Protein AF-A0A067CLL3-F1 (afdb_monomer)

Organism: Saprolegnia parasitica (strain CBS 223.65) (NCBI:txid695850)

Mean predicted aligned error: 10.68 Å

Nearest PDB structures (foldseek):
  3h7r-assembly1_A  TM=7.589E-01  e=7.244E-05  Arabidopsis thaliana
  6kbl-assembly1_A  TM=7.972E-01  e=1.260E-04  Oryza sativa Indica Group
  5jh1-assembly1_A  TM=7.695E-01  e=2.898E-03  Zea mays
  3v0t-assembly1_A  TM=7.478E-01  e=6.444E-03  Rauvolfia serpentina

InterPro domains:
  IPR036812 NAD(P)-dependent oxidoreductase domain superfamily [G3DSA:3.20.20.100] (1-198)
  IPR036812 NAD(P)-dependent oxidoreductase domain superfamily [SSF51430] (2-161)

Structure (mmCIF, N/CA/C/O backbone):
data_AF-A0A067CLL3-F1
#
_entry.id   AF-A0A067CLL3-F1
#
loop_
_atom_site.group_PDB
_atom_site.id
_atom_site.type_symbol
_atom_site.label_atom_id
_atom_site.label_alt_id
_atom_site.label_comp_id
_atom_site.label_asym_id
_atom_site.label_entity_id
_atom_site.label_seq_id
_atom_site.pdbx_PDB_ins_code
_atom_site.Cartn_x
_atom_site.Cartn_y
_atom_site.Cartn_z
_atom_site.occupancy
_atom_site.B_iso_or_equiv
_atom_site.auth_seq_id
_atom_site.auth_comp_id
_atom_site.auth_asym_id
_atom_site.auth_atom_id
_atom_site.pdbx_PDB_model_num
ATOM 1 N N . MET A 1 1 ? -9.282 10.226 27.130 1.00 75.31 1 MET A N 1
ATOM 2 C CA . MET A 1 1 ? -8.384 10.592 26.007 1.00 75.31 1 MET A CA 1
ATOM 3 C C . MET A 1 1 ? -9.049 11.476 24.954 1.00 75.31 1 MET A C 1
ATOM 5 O O . MET A 1 1 ? -8.687 12.641 24.889 1.00 75.31 1 MET A O 1
ATOM 9 N N . ARG A 1 2 ? -10.007 10.990 24.139 1.00 81.50 2 ARG A N 1
ATOM 10 C CA . ARG A 1 2 ? -10.629 11.824 23.082 1.00 81.50 2 ARG A CA 1
ATOM 11 C C . ARG A 1 2 ? -11.469 12.971 23.657 1.00 81.50 2 ARG A C 1
ATOM 13 O O . ARG A 1 2 ? -11.235 14.124 23.320 1.00 81.50 2 ARG A O 1
ATOM 20 N N . ASN A 1 3 ? -12.347 12.663 24.613 1.00 83.38 3 ASN A N 1
ATOM 21 C CA . ASN A 1 3 ? -13.187 13.658 25.304 1.00 83.38 3 ASN A CA 1
ATOM 22 C C . ASN A 1 3 ? -12.386 14.666 26.144 1.00 83.38 3 ASN A C 1
ATOM 24 O O . ASN A 1 3 ? -12.869 15.751 26.436 1.00 83.38 3 ASN A O 1
ATOM 28 N N . GLU A 1 4 ? -11.153 14.316 26.507 1.00 86.00 4 GLU A N 1
ATOM 29 C CA . GLU A 1 4 ? -10.222 15.182 27.245 1.00 86.00 4 GLU A CA 1
ATOM 30 C C . GLU A 1 4 ? -9.314 15.989 26.300 1.00 86.00 4 GLU A C 1
ATOM 32 O O . GLU A 1 4 ? -8.431 16.706 26.756 1.00 86.00 4 GLU A O 1
ATOM 37 N N . GLY A 1 5 ? -9.481 15.851 24.978 1.00 87.44 5 GLY A N 1
ATOM 38 C CA . GLY A 1 5 ? -8.692 16.565 23.970 1.00 87.44 5 GLY A CA 1
ATOM 39 C C . GLY A 1 5 ? -7.253 16.066 23.787 1.00 87.44 5 GLY A C 1
ATOM 40 O O . GLY A 1 5 ? -6.515 16.641 22.991 1.00 87.44 5 GLY A O 1
ATOM 41 N N . LEU A 1 6 ? -6.852 14.988 24.469 1.00 90.31 6 LEU A N 1
ATOM 42 C CA . LEU A 1 6 ? -5.494 14.428 24.392 1.00 90.31 6 LEU A CA 1
ATOM 43 C C . LEU A 1 6 ? -5.211 13.750 23.046 1.00 90.31 6 LEU A C 1
ATOM 45 O O . LEU A 1 6 ? -4.068 13.687 22.602 1.00 90.31 6 LEU A O 1
ATOM 49 N N . VAL A 1 7 ? -6.252 13.225 22.397 1.00 89.19 7 VAL A N 1
ATOM 50 C CA . VAL A 1 7 ? -6.147 12.485 21.137 1.00 89.19 7 VAL A CA 1
ATOM 51 C C . VAL A 1 7 ? -7.210 12.989 20.171 1.00 89.19 7 VAL A C 1
ATOM 53 O O . VAL A 1 7 ? -8.387 13.050 20.519 1.00 89.19 7 VAL A O 1
ATOM 56 N N . LYS A 1 8 ? -6.800 13.327 18.941 1.00 88.00 8 LYS A N 1
ATOM 57 C CA . LYS A 1 8 ? -7.714 13.817 17.894 1.00 88.00 8 LYS A CA 1
ATOM 58 C C . LYS A 1 8 ? -8.438 12.687 17.160 1.00 88.00 8 LYS A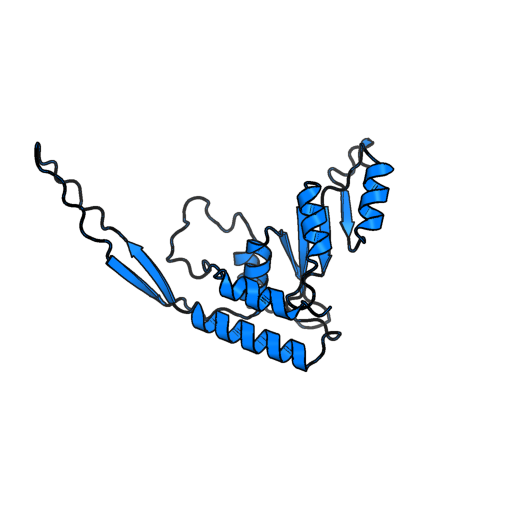 C 1
ATOM 60 O O . LYS A 1 8 ? -9.616 12.828 16.844 1.00 88.00 8 LYS A O 1
ATOM 65 N N . ARG A 1 9 ? -7.723 11.594 16.870 1.00 89.81 9 ARG A N 1
ATOM 66 C CA . ARG A 1 9 ? -8.190 10.468 16.048 1.00 89.81 9 ARG A CA 1
ATOM 67 C C . ARG A 1 9 ? -7.714 9.145 16.627 1.00 89.81 9 ARG A C 1
ATOM 69 O O . ARG A 1 9 ? -6.628 9.083 17.197 1.00 89.81 9 ARG A O 1
ATOM 76 N N . ILE A 1 10 ? -8.524 8.106 16.459 1.00 90.56 10 ILE A N 1
ATOM 77 C CA . ILE A 1 10 ? -8.234 6.757 16.948 1.00 90.56 10 ILE A CA 1
ATOM 78 C C . ILE A 1 10 ? -8.051 5.845 15.738 1.00 90.56 10 ILE A C 1
ATOM 80 O O . ILE A 1 10 ? -8.879 5.837 14.827 1.00 90.56 10 ILE A O 1
ATOM 84 N N . GLY A 1 11 ? -6.959 5.090 15.737 1.00 92.62 11 GLY A N 1
ATOM 85 C CA . GLY A 1 11 ? -6.680 4.053 14.754 1.00 92.62 11 GLY A CA 1
ATOM 86 C C . GLY A 1 11 ? -6.458 2.710 15.434 1.00 92.62 11 GLY A C 1
ATOM 87 O O . GLY A 1 11 ? -6.182 2.649 16.633 1.00 92.62 11 GLY A O 1
ATOM 88 N N . VAL A 1 12 ? -6.586 1.640 14.662 1.00 94.50 12 VAL A N 1
ATOM 89 C CA . VAL A 1 12 ? -6.374 0.262 15.113 1.00 94.50 12 VAL A CA 1
ATOM 90 C C . VAL A 1 12 ? -5.435 -0.452 14.151 1.00 94.50 12 VAL A C 1
ATOM 92 O O . VAL A 1 12 ? -5.444 -0.169 12.954 1.00 94.50 12 VAL A O 1
ATOM 95 N N . THR A 1 13 ? -4.625 -1.374 14.667 1.00 94.88 13 THR A N 1
ATOM 96 C CA . THR A 1 13 ? -3.593 -2.074 13.889 1.00 94.88 13 THR A CA 1
ATOM 97 C C . THR A 1 13 ? -3.805 -3.576 13.960 1.00 94.88 13 THR A C 1
ATOM 99 O O . THR A 1 13 ? -3.970 -4.104 15.053 1.00 94.88 13 THR A O 1
ATOM 102 N N . ASP A 1 14 ? -3.789 -4.255 12.813 1.00 91.69 14 ASP A N 1
ATOM 103 C CA . ASP A 1 14 ? -3.925 -5.717 12.689 1.00 91.69 14 ASP A CA 1
ATOM 104 C C . ASP A 1 14 ? -5.222 -6.290 13.302 1.00 91.69 14 ASP A C 1
ATOM 106 O O . ASP A 1 14 ? -5.277 -7.438 13.742 1.00 91.69 14 ASP A O 1
ATOM 110 N N . PHE A 1 15 ? -6.301 -5.497 13.306 1.00 93.06 15 PHE A N 1
ATOM 111 C CA . PHE A 1 15 ? -7.618 -5.942 13.768 1.00 93.06 15 PHE A CA 1
ATOM 112 C C . PHE A 1 15 ? -8.339 -6.760 12.682 1.00 93.06 15 PHE A C 1
ATOM 114 O O . PHE A 1 15 ? -8.548 -6.253 11.575 1.00 93.06 15 PHE A O 1
ATOM 121 N N . PRO A 1 16 ? -8.800 -7.989 12.989 1.00 93.06 16 PRO A N 1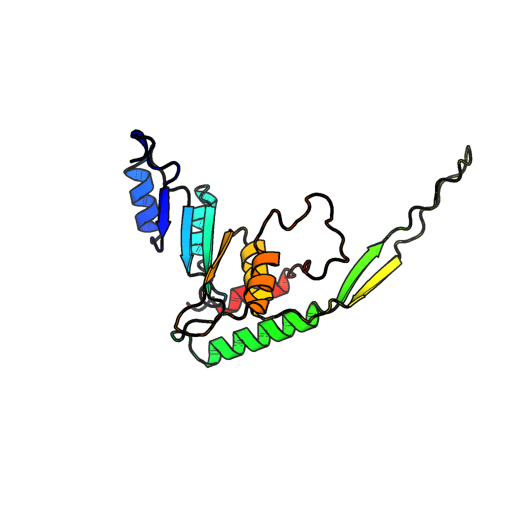
ATOM 122 C CA . PRO A 1 16 ? -9.720 -8.721 12.127 1.00 93.06 16 PRO A CA 1
ATOM 123 C C . PRO A 1 16 ? -11.028 -7.954 11.916 1.00 93.06 16 PRO A C 1
ATOM 125 O O . PRO A 1 16 ? -11.510 -7.266 12.818 1.00 93.06 16 PRO A O 1
ATOM 128 N N . VAL A 1 17 ? -11.656 -8.147 10.752 1.00 93.25 17 VAL A N 1
ATOM 129 C CA . VAL A 1 17 ? -12.919 -7.475 10.383 1.00 93.25 17 VAL A CA 1
ATOM 130 C C . VAL A 1 17 ? -14.009 -7.668 11.442 1.00 93.25 17 VAL A C 1
ATOM 132 O O . VAL A 1 17 ? -14.658 -6.701 11.826 1.00 93.25 17 VAL A O 1
ATOM 135 N N . VAL A 1 18 ? -14.134 -8.877 11.996 1.00 93.75 18 VAL A N 1
ATOM 136 C CA . VAL A 1 18 ? -15.117 -9.197 13.048 1.00 93.75 18 VAL A CA 1
ATOM 137 C C . VAL A 1 18 ? -14.944 -8.302 14.282 1.00 93.75 18 VAL A C 1
ATOM 139 O O . VAL A 1 18 ? -15.919 -7.864 14.884 1.00 93.75 18 VAL A O 1
ATOM 142 N N . PHE A 1 19 ? -13.706 -7.976 14.661 1.00 93.88 19 PHE A N 1
ATOM 143 C CA . PHE A 1 19 ? -13.455 -7.106 15.813 1.00 93.88 19 PHE A CA 1
ATOM 144 C C . PHE A 1 19 ? -13.725 -5.637 15.500 1.00 93.88 19 PHE A C 1
ATOM 146 O O . PHE A 1 19 ? -14.146 -4.902 16.391 1.00 93.88 19 PHE A O 1
ATOM 153 N N . LEU A 1 20 ? -13.537 -5.211 14.248 1.00 92.56 20 LEU A N 1
ATOM 154 C CA . LEU A 1 20 ? -13.933 -3.872 13.809 1.00 92.56 20 LEU A CA 1
ATOM 155 C C . LEU A 1 20 ? -15.454 -3.694 13.866 1.00 92.56 20 LEU A C 1
ATOM 157 O O . LEU A 1 20 ? -15.925 -2.654 14.318 1.00 92.56 20 LEU A O 1
ATOM 161 N N . GLU A 1 21 ? -16.222 -4.708 13.459 1.00 92.56 21 GLU A N 1
ATOM 162 C CA . GLU A 1 21 ? -17.688 -4.689 13.551 1.00 92.56 21 GLU A CA 1
ATOM 163 C C . GLU A 1 21 ? -18.152 -4.534 15.001 1.00 92.56 21 GLU A C 1
ATOM 165 O O . GLU A 1 21 ? -18.892 -3.600 15.310 1.00 92.56 21 GLU A O 1
ATOM 170 N N . VAL A 1 22 ? -17.619 -5.359 15.907 1.00 93.50 22 VAL A N 1
ATOM 171 C CA . VAL A 1 22 ? -17.915 -5.267 17.345 1.00 93.50 22 VAL A CA 1
ATOM 172 C C . VAL A 1 22 ? -17.526 -3.898 17.913 1.00 93.50 22 VAL A C 1
ATOM 174 O O . VAL A 1 22 ? -18.253 -3.339 18.736 1.00 93.50 22 VAL A O 1
ATOM 177 N N . LEU A 1 23 ? -16.395 -3.328 17.484 1.00 91.62 23 LEU A N 1
ATOM 178 C CA . LEU A 1 23 ? -15.952 -2.007 17.932 1.00 91.62 23 LEU A CA 1
ATOM 179 C C . LEU A 1 23 ? -16.937 -0.918 17.496 1.00 91.62 23 LEU A C 1
ATOM 181 O O . LEU A 1 23 ? -17.293 -0.063 18.306 1.00 91.62 23 LEU A O 1
ATOM 185 N N . PHE A 1 24 ? -17.422 -0.969 16.255 1.00 90.38 24 PHE A N 1
ATOM 186 C CA . PHE A 1 24 ? -18.390 0.002 15.744 1.00 90.38 24 PHE A CA 1
ATOM 187 C C . PHE A 1 24 ? -19.773 -0.119 16.374 1.00 90.38 24 PHE A C 1
ATOM 189 O O . PHE A 1 24 ? -20.439 0.901 16.555 1.00 90.38 24 PHE A O 1
ATOM 196 N N . GLU A 1 25 ? -20.194 -1.329 16.732 1.00 92.38 25 GLU A N 1
ATOM 197 C CA . GLU A 1 25 ? -21.437 -1.545 17.473 1.00 92.38 25 GLU A CA 1
ATOM 198 C C . GLU A 1 25 ? -21.330 -1.037 18.912 1.00 92.38 25 GLU A C 1
ATOM 200 O O . GLU A 1 25 ? -22.231 -0.363 19.410 1.00 92.38 25 GLU A O 1
ATOM 205 N N . ARG A 1 26 ? -20.210 -1.325 19.583 1.00 93.00 26 ARG A N 1
ATOM 206 C CA . ARG A 1 26 ? -20.018 -0.988 20.997 1.00 93.00 26 ARG A CA 1
ATOM 207 C C . ARG A 1 26 ? -19.696 0.488 21.230 1.00 93.00 26 ARG A C 1
ATOM 209 O O . ARG A 1 26 ? -20.078 1.032 22.264 1.00 93.00 26 ARG A O 1
ATOM 216 N N . PHE A 1 27 ? -19.004 1.132 20.291 1.00 89.88 27 PHE A N 1
ATOM 217 C CA . PHE A 1 27 ? -18.540 2.517 20.403 1.00 89.88 27 PHE A CA 1
ATOM 218 C C . PHE A 1 27 ? -18.975 3.352 19.186 1.00 89.88 27 PHE A C 1
ATOM 220 O O . PHE A 1 27 ? -18.146 3.764 18.372 1.00 89.88 27 PHE A O 1
ATOM 227 N N . PRO A 1 28 ? -20.279 3.655 19.047 1.00 86.31 28 PRO A N 1
ATOM 228 C CA . PRO A 1 28 ? -20.803 4.336 17.862 1.00 86.31 28 PRO A CA 1
AT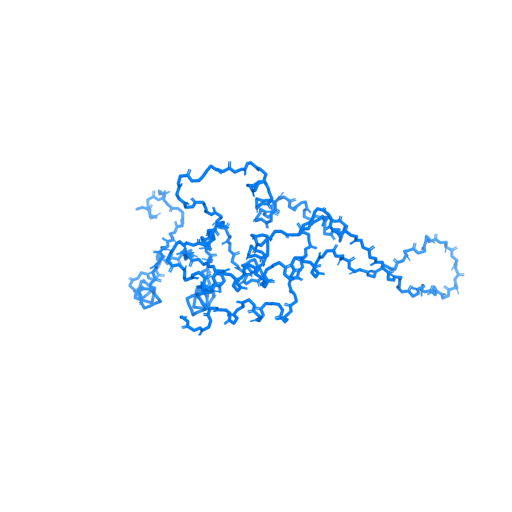OM 229 C C . PRO A 1 28 ? -20.310 5.782 17.712 1.00 86.31 28 PRO A C 1
ATOM 231 O O . PRO A 1 28 ? -20.229 6.265 16.581 1.00 86.31 28 PRO A O 1
ATOM 234 N N . ASN A 1 29 ? -19.974 6.444 18.826 1.00 86.19 29 ASN A N 1
ATOM 235 C CA . ASN A 1 29 ? -19.516 7.838 18.871 1.00 86.19 29 ASN A CA 1
ATOM 236 C C . ASN A 1 29 ? -17.987 7.973 18.752 1.00 86.19 29 ASN A C 1
ATOM 238 O O . ASN A 1 29 ? -17.495 9.005 18.305 1.00 86.19 29 ASN A O 1
ATOM 242 N N . ASP A 1 30 ? -17.240 6.923 19.104 1.00 86.19 30 ASP A N 1
ATOM 243 C CA . ASP A 1 30 ? -15.774 6.900 19.135 1.00 86.19 30 ASP A CA 1
ATOM 244 C C . ASP A 1 30 ? -15.229 5.895 18.116 1.00 86.19 30 ASP A C 1
ATOM 246 O O . ASP A 1 30 ? -14.514 4.948 18.442 1.00 86.19 30 ASP A O 1
ATOM 250 N N . ARG A 1 31 ? -15.604 6.088 16.850 1.00 86.31 31 ARG A N 1
ATOM 251 C CA . ARG A 1 31 ? -15.220 5.169 15.774 1.00 86.31 31 ARG A CA 1
ATOM 252 C C . ARG A 1 31 ? -13.728 5.259 15.472 1.00 86.31 31 ARG A C 1
ATOM 254 O O . ARG A 1 31 ? -13.155 6.349 15.441 1.00 86.31 31 ARG A O 1
ATOM 261 N N . ALA A 1 32 ? -13.129 4.103 15.199 1.00 90.75 32 ALA A N 1
ATOM 262 C CA . ALA A 1 32 ? -11.805 4.032 14.599 1.00 90.75 32 ALA A CA 1
ATOM 263 C C . ALA A 1 32 ? -11.855 4.599 13.171 1.00 90.75 3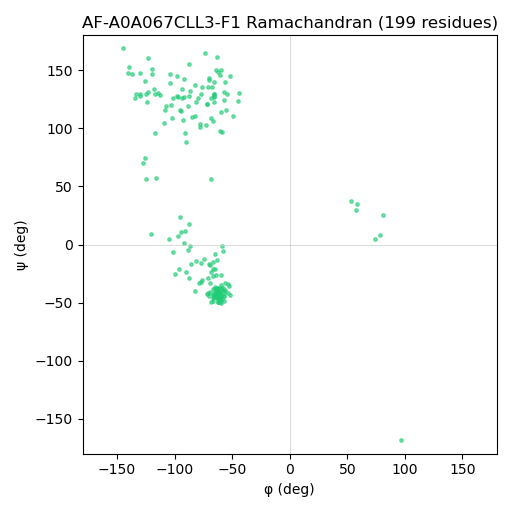2 ALA A C 1
ATOM 265 O O . ALA A 1 32 ? -12.692 4.193 12.368 1.00 90.75 32 ALA A O 1
ATOM 266 N N . GLU A 1 33 ? -10.958 5.535 12.874 1.00 92.25 33 GLU A N 1
ATOM 267 C CA . GLU A 1 33 ? -10.881 6.233 11.582 1.00 92.25 33 GLU A CA 1
ATOM 268 C C . GLU A 1 33 ? -9.795 5.641 10.678 1.00 92.25 33 GLU A C 1
ATOM 270 O O . GLU A 1 33 ? -9.880 5.748 9.459 1.00 92.25 33 GLU A O 1
ATOM 275 N N . ILE A 1 34 ? -8.780 5.007 11.274 1.00 94.06 34 ILE A N 1
ATOM 276 C CA . ILE A 1 34 ? -7.618 4.473 10.561 1.00 94.06 34 ILE A CA 1
ATOM 277 C C . ILE A 1 34 ? -7.465 2.987 10.878 1.00 94.06 34 ILE A C 1
ATOM 279 O O . ILE A 1 34 ? -7.439 2.595 12.047 1.00 94.06 34 ILE A O 1
ATOM 283 N N . LEU A 1 35 ? -7.322 2.169 9.838 1.00 95.44 35 LEU A N 1
ATOM 284 C CA . LEU A 1 35 ? -6.937 0.766 9.944 1.00 95.44 35 LEU A CA 1
ATOM 285 C C . LEU A 1 35 ? -5.507 0.596 9.429 1.00 95.44 35 LEU A C 1
ATOM 287 O O . LEU A 1 35 ? -5.233 0.800 8.250 1.00 95.44 35 LEU A O 1
ATOM 291 N N . CYS A 1 36 ? -4.596 0.207 10.308 1.00 94.94 36 CYS A N 1
ATOM 292 C CA . CYS A 1 36 ? -3.213 -0.085 9.966 1.00 94.94 36 CYS A CA 1
ATOM 293 C C . CYS A 1 36 ? -3.031 -1.594 9.763 1.00 94.94 36 CYS A C 1
ATOM 295 O O . CYS A 1 36 ? -3.393 -2.387 10.630 1.00 94.94 36 CYS A O 1
ATOM 297 N N . LEU A 1 37 ? -2.483 -2.004 8.620 1.00 93.00 37 LEU A N 1
ATOM 298 C CA . LEU A 1 37 ? -2.268 -3.413 8.273 1.00 93.00 37 LEU A CA 1
ATOM 299 C C . LEU A 1 37 ? -0.893 -3.598 7.649 1.00 93.00 37 LEU A C 1
ATOM 301 O O . LEU A 1 37 ? -0.434 -2.734 6.904 1.00 93.00 37 LEU A O 1
ATOM 305 N N . SER A 1 38 ? -0.270 -4.750 7.892 1.00 90.50 38 SER A N 1
ATOM 306 C CA . SER A 1 38 ? 0.835 -5.207 7.045 1.00 90.50 38 SER A CA 1
ATOM 307 C C . SER A 1 38 ? 0.287 -5.647 5.686 1.00 90.50 38 SER A C 1
ATOM 309 O O . SER A 1 38 ? -0.594 -6.511 5.617 1.00 90.50 38 SER A O 1
ATOM 311 N N . VAL A 1 39 ? 0.754 -5.008 4.610 1.00 89.88 39 VAL A N 1
ATOM 312 C CA . VAL A 1 39 ? 0.298 -5.284 3.242 1.00 89.88 39 VAL A CA 1
ATOM 313 C C . VAL A 1 39 ? 1.501 -5.390 2.319 1.00 89.88 39 VAL A C 1
ATOM 315 O O . VAL A 1 39 ? 2.300 -4.466 2.201 1.00 89.88 39 VAL A O 1
ATOM 318 N N . HIS A 1 40 ? 1.575 -6.499 1.594 1.00 89.12 40 HIS A N 1
ATOM 319 C CA . HIS A 1 40 ? 2.534 -6.713 0.515 1.00 89.12 40 HIS A CA 1
ATOM 320 C C . HIS A 1 40 ? 1.873 -7.545 -0.603 1.00 89.12 40 HIS A C 1
ATOM 322 O O . HIS A 1 40 ? 0.769 -8.059 -0.408 1.00 89.12 40 HIS A O 1
ATOM 328 N N . PRO A 1 41 ? 2.483 -7.685 -1.794 1.00 88.50 41 PRO A N 1
ATOM 329 C CA . PRO A 1 41 ? 1.855 -8.351 -2.945 1.00 88.50 41 PRO A CA 1
ATOM 330 C C . PRO A 1 41 ? 1.319 -9.768 -2.686 1.00 88.50 41 PRO A C 1
ATOM 332 O O . PRO A 1 41 ? 0.288 -10.150 -3.237 1.00 88.50 41 PRO A O 1
ATOM 335 N N . LEU A 1 42 ? 1.989 -10.528 -1.817 1.00 89.75 42 LEU A N 1
ATOM 336 C CA . LEU A 1 42 ? 1.604 -11.895 -1.444 1.00 89.75 42 LEU A CA 1
ATOM 337 C C . LEU A 1 42 ? 0.571 -11.944 -0.309 1.00 89.75 42 LEU A C 1
ATOM 339 O O . LEU A 1 42 ? -0.108 -12.950 -0.150 1.00 89.75 42 LEU A O 1
ATOM 343 N N . GLN A 1 43 ? 0.395 -10.844 0.424 1.00 89.88 43 GLN A N 1
ATOM 344 C CA . GLN A 1 43 ? -0.637 -10.677 1.443 1.00 89.88 43 GLN A CA 1
ATOM 345 C C . GLN A 1 43 ? -1.458 -9.415 1.132 1.00 89.88 43 GLN A C 1
ATOM 347 O O . GLN A 1 43 ? -1.302 -8.367 1.765 1.00 89.88 43 GLN A O 1
ATOM 352 N N . PRO A 1 44 ? -2.345 -9.471 0.122 1.00 89.06 44 PRO A N 1
ATOM 353 C CA . PRO A 1 44 ? -2.994 -8.280 -0.405 1.00 89.06 44 PRO A CA 1
ATOM 354 C C . PRO A 1 44 ? -4.079 -7.713 0.515 1.00 89.06 44 PRO A C 1
ATOM 356 O O . PRO A 1 44 ? -4.540 -6.603 0.255 1.00 89.06 44 PRO A O 1
ATOM 359 N N . GLN A 1 45 ? -4.522 -8.441 1.546 1.00 91.25 45 GLN A N 1
ATOM 360 C CA . GLN A 1 45 ? -5.519 -7.987 2.531 1.00 91.25 45 GLN A CA 1
ATOM 361 C C . GLN A 1 45 ? -6.831 -7.472 1.902 1.00 91.25 45 GLN A C 1
ATOM 363 O O . GLN A 1 45 ? -7.438 -6.498 2.350 1.00 91.25 45 GLN A O 1
ATOM 368 N N . ARG A 1 46 ? -7.288 -8.115 0.814 1.00 91.00 46 ARG A N 1
ATOM 369 C CA . ARG A 1 46 ? -8.406 -7.626 -0.020 1.00 91.00 46 ARG A CA 1
ATOM 370 C C . ARG A 1 46 ? -9.698 -7.420 0.766 1.00 91.00 46 ARG A C 1
ATOM 372 O O . ARG A 1 46 ? -10.384 -6.424 0.553 1.00 91.00 46 ARG A O 1
ATOM 379 N N . HIS A 1 47 ? -10.046 -8.376 1.625 1.00 91.94 47 HIS A N 1
ATOM 380 C CA . HIS A 1 47 ? -11.298 -8.337 2.372 1.00 91.94 47 HIS A CA 1
ATOM 381 C C . HIS A 1 47 ? -11.298 -7.207 3.410 1.00 91.94 47 HIS A C 1
ATOM 383 O O . HIS A 1 47 ? -12.203 -6.375 3.389 1.00 91.94 47 HIS A O 1
ATOM 389 N N . ALA A 1 48 ? -10.244 -7.114 4.229 1.00 92.69 48 ALA A N 1
ATOM 390 C CA . ALA A 1 48 ? -10.102 -6.075 5.247 1.00 92.69 48 ALA A CA 1
ATOM 391 C C . ALA A 1 48 ? -10.089 -4.662 4.643 1.00 92.69 48 ALA A C 1
ATOM 393 O O . ALA A 1 48 ? -10.784 -3.776 5.129 1.00 92.69 48 ALA A O 1
ATOM 394 N N . ILE A 1 49 ? -9.382 -4.469 3.525 1.00 93.50 49 ILE A N 1
ATOM 395 C CA . ILE A 1 49 ? -9.315 -3.173 2.833 1.00 93.50 49 ILE A CA 1
ATOM 396 C C . ILE A 1 49 ? -10.675 -2.768 2.262 1.00 93.50 49 ILE A C 1
ATOM 398 O O . ILE A 1 49 ? -11.110 -1.632 2.433 1.00 93.50 49 ILE A O 1
ATOM 402 N N . ARG A 1 50 ? -11.386 -3.699 1.612 1.00 93.81 50 ARG A N 1
ATOM 403 C CA . ARG A 1 50 ? -12.737 -3.425 1.096 1.00 93.81 50 ARG A CA 1
ATOM 404 C C . ARG A 1 50 ? -13.705 -3.070 2.219 1.00 93.81 50 ARG A C 1
ATOM 406 O O . ARG A 1 50 ? -14.514 -2.165 2.041 1.00 93.81 50 ARG A O 1
ATOM 413 N N . PHE A 1 51 ? -13.622 -3.773 3.347 1.00 94.12 51 PHE A N 1
ATOM 414 C CA . PHE A 1 51 ? -14.429 -3.477 4.523 1.00 94.12 51 PHE A CA 1
ATOM 415 C C . PHE A 1 51 ? -14.121 -2.079 5.076 1.00 94.12 51 PHE A C 1
ATOM 417 O O . PHE A 1 51 ? -15.041 -1.285 5.253 1.00 94.12 51 PHE A O 1
ATOM 424 N N . ALA A 1 52 ? -12.842 -1.752 5.272 1.00 94.19 52 ALA A N 1
ATOM 425 C CA . ALA A 1 52 ? -12.404 -0.450 5.768 1.00 94.19 52 ALA A CA 1
ATOM 426 C C . ALA A 1 52 ? -12.906 0.700 4.881 1.00 94.19 52 ALA A C 1
ATOM 428 O O . ALA A 1 52 ? -13.555 1.620 5.375 1.00 94.19 52 ALA A O 1
ATOM 429 N N . HIS A 1 53 ? -12.730 0.595 3.560 1.00 94.00 53 HIS A N 1
ATOM 430 C CA . HIS A 1 53 ? -13.228 1.607 2.623 1.00 94.00 53 HIS A CA 1
ATOM 431 C C . HIS A 1 53 ? -14.759 1.721 2.645 1.00 94.00 53 HIS A C 1
ATOM 433 O O . HIS A 1 53 ? -15.295 2.826 2.607 1.00 94.00 53 HIS A O 1
ATOM 439 N N . ALA A 1 54 ? -15.485 0.601 2.761 1.00 94.25 54 ALA A N 1
ATOM 440 C CA . ALA A 1 54 ? -16.945 0.618 2.884 1.00 94.25 54 ALA A CA 1
ATOM 441 C C . ALA A 1 54 ? -17.428 1.299 4.179 1.00 94.25 54 ALA A C 1
ATOM 443 O O . ALA A 1 54 ? -18.536 1.832 4.217 1.00 94.25 54 ALA A O 1
ATOM 444 N N . LYS A 1 55 ? -16.603 1.298 5.231 1.00 92.62 55 LYS A N 1
ATOM 445 C CA . LYS A 1 55 ? -16.854 1.986 6.506 1.00 92.62 55 LYS A CA 1
ATOM 446 C C . LYS A 1 55 ? -16.231 3.387 6.576 1.00 92.62 55 LYS A C 1
ATOM 448 O O . LYS A 1 55 ? -16.252 3.982 7.648 1.00 92.62 55 LYS A O 1
ATOM 453 N N . GLN A 1 56 ? -15.733 3.916 5.452 1.00 92.25 56 GLN A N 1
ATOM 454 C CA . GLN A 1 56 ? -15.074 5.227 5.356 1.00 92.25 56 GLN A CA 1
ATOM 455 C C . GLN A 1 56 ? -13.848 5.363 6.273 1.00 92.25 56 GLN A C 1
ATOM 457 O O . GLN A 1 56 ? -13.585 6.435 6.811 1.00 92.25 56 GLN A O 1
ATOM 462 N N . MET A 1 57 ? -13.112 4.269 6.465 1.00 93.38 57 MET A N 1
ATOM 463 C CA . MET A 1 57 ? -11.830 4.286 7.159 1.00 93.38 57 MET A CA 1
ATOM 464 C C . MET A 1 57 ? -10.689 4.470 6.164 1.00 93.38 57 MET A C 1
ATOM 466 O O . MET A 1 57 ? -10.683 3.845 5.098 1.00 93.38 57 MET A O 1
ATOM 470 N N . ASP A 1 58 ? -9.682 5.234 6.571 1.00 93.00 58 ASP A N 1
ATOM 471 C CA . ASP A 1 58 ? -8.404 5.284 5.875 1.00 93.00 58 ASP A CA 1
ATOM 472 C C . ASP A 1 58 ? -7.604 4.020 6.201 1.00 93.00 58 ASP A C 1
ATOM 474 O O . ASP A 1 58 ? -7.521 3.595 7.358 1.00 93.00 58 ASP A O 1
ATOM 478 N N . VAL A 1 59 ? -6.989 3.407 5.189 1.00 93.81 59 VAL A N 1
ATOM 479 C CA . VAL A 1 59 ? -6.107 2.257 5.404 1.00 93.81 59 VAL A CA 1
ATOM 480 C C . VAL A 1 59 ? -4.655 2.692 5.294 1.00 93.81 59 VAL A C 1
ATOM 482 O O . VAL A 1 59 ? -4.207 3.140 4.237 1.00 93.81 59 VAL A O 1
ATOM 485 N N . LEU A 1 60 ? -3.915 2.494 6.382 1.00 93.19 60 LEU A N 1
ATOM 486 C CA . LEU A 1 60 ? -2.469 2.633 6.426 1.00 93.19 60 LEU A CA 1
ATOM 487 C C . LEU A 1 60 ? -1.821 1.270 6.148 1.00 93.19 60 LEU A C 1
ATOM 489 O O . LEU A 1 60 ? -1.838 0.366 6.982 1.00 93.19 60 LEU A O 1
ATOM 493 N N . ALA A 1 61 ? -1.249 1.120 4.961 1.00 91.50 61 ALA A N 1
ATOM 494 C CA . ALA A 1 61 ? -0.462 -0.033 4.567 1.00 91.50 61 ALA A CA 1
ATOM 495 C C . ALA A 1 61 ? 0.972 0.113 5.084 1.00 91.50 61 ALA A C 1
ATOM 497 O O . ALA A 1 61 ? 1.751 0.926 4.583 1.00 91.50 61 ALA A O 1
ATOM 498 N N . ARG A 1 62 ? 1.329 -0.718 6.059 1.00 89.75 62 ARG A N 1
ATOM 499 C CA . ARG A 1 62 ? 2.717 -0.994 6.416 1.00 89.75 62 ARG A CA 1
ATOM 500 C C . ARG A 1 62 ? 3.305 -1.869 5.318 1.00 89.75 62 ARG A C 1
ATOM 502 O O . ARG A 1 62 ? 2.971 -3.049 5.224 1.00 89.75 62 ARG A O 1
ATOM 509 N N . CYS A 1 63 ? 4.097 -1.257 4.448 1.00 83.81 63 CYS A N 1
ATOM 510 C CA . CYS A 1 63 ? 4.721 -1.933 3.321 1.00 83.81 63 CYS A CA 1
ATOM 511 C C . CYS A 1 63 ? 6.183 -2.193 3.671 1.00 83.81 63 CYS A C 1
ATOM 513 O O . CYS A 1 63 ? 6.960 -1.232 3.709 1.00 83.81 63 CYS A O 1
ATOM 515 N N . PRO A 1 64 ? 6.582 -3.446 3.919 1.00 77.62 64 PRO A N 1
ATOM 516 C CA . PRO A 1 64 ? 7.978 -3.731 4.168 1.00 77.62 64 PRO A CA 1
ATOM 517 C C . PRO A 1 64 ? 8.759 -3.562 2.850 1.00 77.62 64 PRO A C 1
ATOM 519 O O . PRO A 1 64 ? 8.285 -3.949 1.776 1.00 77.62 64 PRO A O 1
ATOM 522 N N . ILE A 1 65 ? 9.920 -2.904 2.907 1.00 77.12 65 ILE A N 1
ATOM 523 C CA . ILE A 1 65 ? 10.777 -2.651 1.735 1.00 77.12 65 ILE A CA 1
ATOM 524 C C . ILE A 1 65 ? 11.316 -3.976 1.181 1.00 77.12 65 ILE A C 1
ATOM 526 O O . ILE A 1 65 ? 11.392 -4.155 -0.036 1.00 77.12 65 ILE A O 1
ATOM 530 N N . ALA A 1 66 ? 11.629 -4.914 2.075 1.00 78.19 66 ALA A N 1
ATOM 531 C CA . ALA A 1 66 ? 11.922 -6.304 1.765 1.00 78.19 66 ALA A CA 1
ATOM 532 C C . ALA A 1 66 ? 10.722 -7.187 2.134 1.00 78.19 66 ALA A C 1
ATOM 534 O O . ALA A 1 66 ? 10.006 -6.908 3.089 1.00 78.19 66 ALA A O 1
ATOM 535 N N . LEU A 1 67 ? 10.481 -8.265 1.384 1.00 81.44 67 LEU A N 1
ATOM 536 C CA . LEU A 1 67 ? 9.479 -9.249 1.803 1.00 81.44 67 LEU A CA 1
ATOM 537 C C . LEU A 1 67 ? 9.944 -9.936 3.099 1.00 81.44 67 LEU A C 1
ATOM 539 O O . LEU A 1 67 ? 11.129 -10.258 3.189 1.00 81.44 67 LEU A O 1
ATOM 543 N N . PRO A 1 68 ? 9.038 -10.189 4.060 1.00 81.06 68 PRO A N 1
ATOM 544 C CA . PRO A 1 68 ? 9.407 -10.809 5.326 1.00 81.06 68 PRO A CA 1
ATOM 545 C C . PRO A 1 68 ? 9.919 -12.237 5.110 1.00 81.06 68 PRO A C 1
ATOM 547 O O . PRO A 1 68 ? 9.457 -12.939 4.206 1.00 81.06 68 PRO A O 1
ATOM 550 N N . ASP A 1 69 ? 10.817 -12.697 5.984 1.00 81.12 69 ASP A N 1
ATOM 551 C CA . ASP A 1 69 ? 11.438 -14.032 5.901 1.00 81.12 69 ASP A CA 1
ATOM 552 C C . ASP A 1 69 ? 10.440 -15.193 6.038 1.00 81.12 69 ASP A C 1
ATOM 554 O O . ASP A 1 69 ? 10.750 -16.341 5.726 1.00 81.12 69 ASP A O 1
ATOM 558 N N . THR A 1 70 ? 9.215 -14.903 6.477 1.00 83.12 70 THR A N 1
ATOM 559 C CA . THR A 1 70 ? 8.107 -15.863 6.531 1.00 83.12 70 THR A CA 1
ATOM 560 C C . THR A 1 70 ? 7.578 -16.248 5.149 1.00 83.12 70 THR A C 1
ATOM 562 O O . THR A 1 70 ? 6.870 -17.247 5.022 1.00 83.12 70 THR A O 1
ATOM 565 N N . VAL A 1 71 ? 7.900 -15.474 4.109 1.00 85.31 71 VAL A N 1
ATOM 566 C CA . VAL A 1 71 ? 7.481 -15.743 2.733 1.00 85.31 71 VAL A CA 1
ATOM 567 C C . VAL A 1 71 ? 8.339 -16.860 2.122 1.00 85.31 71 VAL A C 1
ATOM 569 O O . VAL A 1 71 ? 9.567 -16.747 2.111 1.00 85.31 71 VAL A O 1
ATOM 572 N N . PRO A 1 72 ? 7.730 -17.905 1.525 1.00 88.81 72 PRO A N 1
ATOM 573 C CA . PRO A 1 72 ? 8.469 -18.949 0.824 1.00 88.81 72 PRO A CA 1
ATOM 574 C C . PRO A 1 72 ? 9.361 -18.391 -0.290 1.00 88.81 72 PRO A C 1
ATOM 576 O O . PRO A 1 72 ? 8.949 -17.529 -1.070 1.00 88.81 72 PRO A O 1
ATOM 579 N N . PHE A 1 73 ? 10.566 -18.949 -0.427 1.00 88.00 73 PHE A N 1
ATOM 580 C CA . PHE A 1 73 ? 11.543 -18.518 -1.433 1.00 88.00 73 PHE A CA 1
ATOM 581 C C . PHE A 1 73 ? 10.964 -18.479 -2.858 1.00 88.00 73 PHE A C 1
ATOM 583 O O . PHE A 1 73 ? 11.168 -17.505 -3.578 1.00 88.00 73 PHE A O 1
ATOM 590 N N . ALA A 1 74 ? 10.190 -19.498 -3.245 1.00 88.50 74 ALA A N 1
ATOM 591 C CA . ALA A 1 74 ? 9.591 -19.582 -4.577 1.00 88.50 74 ALA A CA 1
ATOM 592 C C . ALA A 1 74 ? 8.625 -18.419 -4.871 1.00 88.50 74 ALA A C 1
ATOM 594 O O . ALA A 1 74 ? 8.594 -17.900 -5.986 1.00 88.50 74 ALA A O 1
ATOM 595 N N . ASP A 1 75 ? 7.854 -17.975 -3.878 1.00 89.25 75 ASP A N 1
ATOM 596 C CA . ASP A 1 75 ? 6.909 -16.869 -4.050 1.00 89.25 75 ASP A CA 1
ATOM 597 C C . ASP A 1 75 ? 7.613 -15.511 -4.020 1.00 89.25 75 ASP A C 1
ATOM 599 O O . ASP A 1 75 ? 7.244 -14.603 -4.771 1.00 89.25 75 ASP A O 1
ATOM 603 N N . ARG A 1 76 ? 8.689 -15.392 -3.231 1.00 88.12 76 ARG A N 1
ATOM 604 C CA . ARG A 1 76 ? 9.603 -14.244 -3.285 1.00 88.12 76 ARG A CA 1
ATOM 605 C C . ARG A 1 76 ? 10.221 -14.100 -4.675 1.00 88.12 76 ARG A C 1
ATOM 607 O O . ARG A 1 76 ? 10.212 -13.002 -5.228 1.00 88.12 76 ARG A O 1
ATOM 614 N N . GLU A 1 77 ? 10.716 -15.189 -5.256 1.00 89.94 77 GLU A N 1
ATOM 615 C CA . GLU A 1 77 ? 11.308 -15.186 -6.596 1.00 89.94 77 GLU A CA 1
ATOM 616 C C . GLU A 1 77 ? 10.279 -14.801 -7.669 1.00 89.94 77 GLU A C 1
ATOM 618 O O . GLU A 1 77 ? 10.544 -13.920 -8.488 1.00 89.94 77 GLU A O 1
ATOM 623 N N . ARG A 1 78 ? 9.070 -15.376 -7.618 1.00 91.00 78 ARG A N 1
ATOM 624 C CA . ARG A 1 78 ? 7.965 -15.017 -8.524 1.00 91.00 78 ARG A CA 1
ATOM 625 C C . ARG A 1 78 ? 7.611 -13.535 -8.457 1.00 91.00 78 ARG 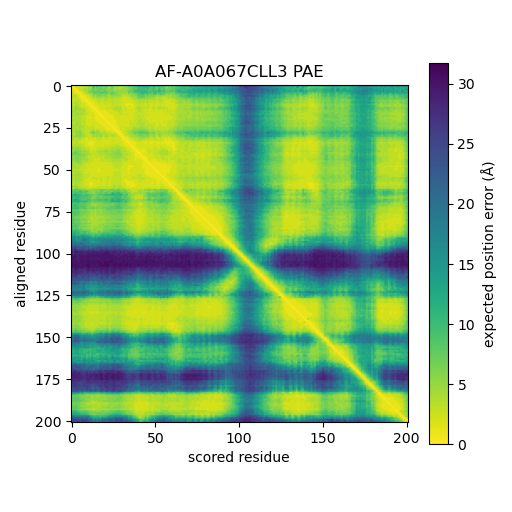A C 1
ATOM 627 O O . ARG A 1 78 ? 7.419 -12.907 -9.498 1.00 91.00 78 ARG A O 1
ATOM 634 N N . TRP A 1 79 ? 7.532 -12.968 -7.251 1.00 91.19 79 TRP A N 1
ATOM 635 C CA . TRP A 1 79 ? 7.297 -11.535 -7.077 1.00 91.19 79 TRP A CA 1
ATOM 636 C C . TRP A 1 79 ? 8.413 -10.706 -7.715 1.00 91.19 79 TRP A C 1
ATOM 638 O O . TRP A 1 79 ? 8.121 -9.793 -8.484 1.00 91.19 79 TRP A O 1
ATOM 648 N N . LEU A 1 80 ? 9.677 -11.032 -7.434 1.00 90.62 80 LEU A N 1
ATOM 649 C CA . LEU A 1 80 ? 10.820 -10.289 -7.965 1.00 90.62 80 LEU A CA 1
ATOM 650 C C . LEU A 1 80 ? 10.874 -10.343 -9.496 1.00 90.62 80 LEU A C 1
ATOM 652 O O . LEU A 1 80 ? 11.087 -9.310 -10.127 1.00 90.62 80 LEU A O 1
ATOM 656 N N . GLN A 1 81 ? 10.615 -11.508 -10.096 1.00 92.06 81 GLN A N 1
ATOM 657 C CA . GLN A 1 81 ? 10.544 -11.668 -11.550 1.00 92.06 81 GLN A CA 1
ATOM 658 C C . GLN A 1 81 ? 9.408 -10.834 -12.159 1.00 92.06 81 GLN A C 1
ATOM 660 O O . GLN A 1 81 ? 9.626 -10.105 -13.130 1.00 92.06 81 GLN A O 1
ATOM 665 N N . LEU A 1 82 ? 8.206 -10.882 -11.570 1.00 91.81 82 LEU A N 1
ATOM 666 C CA . LEU A 1 82 ? 7.071 -10.085 -12.037 1.00 91.81 82 LEU A CA 1
ATOM 667 C C . LEU A 1 82 ? 7.369 -8.586 -11.917 1.00 91.81 82 LEU A C 1
ATOM 669 O O . LEU A 1 82 ? 7.200 -7.841 -12.881 1.00 91.81 82 LEU A O 1
ATOM 673 N N . ALA A 1 83 ? 7.846 -8.141 -10.758 1.00 90.00 83 ALA A N 1
ATOM 674 C CA . ALA A 1 83 ? 8.147 -6.741 -10.501 1.00 90.00 83 ALA A CA 1
ATOM 675 C C . ALA A 1 83 ? 9.257 -6.215 -11.422 1.00 90.00 83 ALA A C 1
ATOM 677 O O . ALA A 1 83 ? 9.138 -5.103 -11.931 1.00 90.00 83 ALA A O 1
ATOM 678 N N . ALA A 1 84 ? 10.282 -7.025 -11.706 1.00 89.25 84 ALA A N 1
ATOM 679 C CA . ALA A 1 84 ? 11.316 -6.694 -12.682 1.00 89.25 84 ALA A CA 1
ATOM 680 C C . ALA A 1 84 ? 10.744 -6.570 -14.102 1.00 89.25 84 ALA A C 1
ATOM 682 O O . ALA A 1 84 ? 11.072 -5.623 -14.813 1.00 89.25 84 ALA A O 1
ATOM 683 N N . SER A 1 85 ? 9.845 -7.472 -14.510 1.00 90.94 85 SER A N 1
ATOM 684 C CA . SER A 1 85 ? 9.211 -7.388 -15.833 1.00 90.94 85 SER A CA 1
ATOM 685 C C . SER A 1 85 ? 8.371 -6.114 -15.998 1.00 90.94 85 SER A C 1
ATOM 687 O O . SER A 1 85 ? 8.451 -5.454 -17.033 1.00 90.94 85 SER A O 1
ATOM 689 N N . ILE A 1 86 ? 7.641 -5.714 -14.950 1.00 88.25 86 ILE A N 1
ATOM 690 C CA . ILE A 1 86 ? 6.865 -4.468 -14.906 1.00 88.25 86 ILE A CA 1
ATOM 691 C C . ILE A 1 86 ? 7.808 -3.263 -14.927 1.00 88.25 86 ILE A C 1
ATOM 693 O O . ILE A 1 86 ? 7.617 -2.339 -15.709 1.00 88.25 86 ILE A O 1
ATOM 697 N N . ALA A 1 87 ? 8.866 -3.273 -14.118 1.00 85.19 87 ALA A N 1
ATOM 698 C CA . ALA A 1 87 ? 9.846 -2.195 -14.102 1.00 85.19 87 ALA A CA 1
ATOM 699 C C . ALA A 1 87 ? 10.475 -1.944 -15.480 1.00 85.19 87 ALA A C 1
ATOM 701 O O . ALA A 1 87 ? 10.639 -0.791 -15.880 1.00 85.19 87 ALA A O 1
ATOM 702 N N . VAL A 1 88 ? 10.781 -3.016 -16.217 1.00 85.38 88 VAL A N 1
ATOM 703 C CA . VAL A 1 88 ? 11.267 -2.930 -17.598 1.00 85.38 88 VAL A CA 1
ATOM 704 C C . VAL A 1 88 ? 10.163 -2.450 -18.536 1.00 85.38 88 VAL A C 1
ATOM 706 O O . VAL A 1 88 ? 10.431 -1.608 -19.381 1.00 85.38 88 VAL A O 1
ATOM 709 N N . ALA A 1 89 ? 8.916 -2.904 -18.401 1.00 84.38 89 ALA A N 1
ATOM 710 C CA . ALA A 1 89 ? 7.817 -2.423 -19.243 1.00 84.38 89 ALA A CA 1
ATOM 711 C C . ALA A 1 89 ? 7.594 -0.904 -19.105 1.00 84.38 89 ALA A C 1
ATOM 713 O O . ALA A 1 89 ? 7.381 -0.216 -20.100 1.00 84.38 89 ALA A O 1
ATOM 714 N N . HIS A 1 90 ? 7.741 -0.368 -17.891 1.00 78.31 90 HIS A N 1
ATOM 715 C CA . HIS A 1 90 ? 7.586 1.059 -17.581 1.00 78.31 90 HIS A CA 1
ATOM 716 C C . HIS A 1 90 ? 8.874 1.884 -17.762 1.00 78.31 90 HIS A C 1
ATOM 718 O O . HIS A 1 90 ? 8.966 3.006 -17.262 1.00 78.31 90 HIS A O 1
ATOM 724 N N . HIS A 1 91 ? 9.871 1.369 -18.495 1.00 77.06 91 HIS A N 1
ATOM 725 C CA . HIS A 1 91 ? 11.097 2.115 -18.813 1.00 77.06 91 HIS A CA 1
ATOM 726 C C . HIS A 1 91 ? 10.868 3.284 -19.784 1.00 77.06 91 HIS A C 1
ATOM 728 O O . HIS A 1 91 ? 11.728 4.153 -19.893 1.00 77.06 91 HIS A O 1
ATOM 734 N N . THR A 1 92 ? 9.744 3.311 -20.503 1.00 72.56 92 THR A N 1
ATOM 735 C CA . THR A 1 92 ? 9.420 4.359 -21.477 1.00 72.56 92 THR A CA 1
ATOM 736 C C . THR A 1 92 ? 8.018 4.891 -21.220 1.00 72.56 92 THR A C 1
ATOM 738 O O . THR A 1 92 ? 7.055 4.129 -21.152 1.00 72.56 92 THR A O 1
ATOM 741 N N . LEU A 1 93 ? 7.892 6.213 -21.094 1.00 70.88 93 LEU A N 1
ATOM 742 C CA . LEU A 1 93 ? 6.606 6.886 -20.984 1.00 70.88 93 LEU A CA 1
ATOM 743 C C . LEU A 1 93 ? 6.166 7.370 -22.364 1.00 70.88 93 LEU A C 1
ATOM 745 O O . LEU A 1 93 ? 6.814 8.226 -22.967 1.00 70.88 93 LEU A O 1
ATOM 749 N N . HIS A 1 94 ? 5.054 6.820 -22.847 1.00 68.81 94 HIS A N 1
ATOM 750 C CA . HIS A 1 94 ? 4.412 7.241 -24.088 1.00 68.81 94 HIS A CA 1
ATOM 751 C C . HIS A 1 94 ? 3.336 8.283 -23.790 1.00 68.81 94 HIS A C 1
ATOM 753 O O . HIS A 1 94 ? 2.433 8.037 -22.989 1.00 68.81 94 HIS A O 1
ATOM 759 N N . PHE A 1 95 ? 3.406 9.437 -24.445 1.00 68.44 95 PHE A N 1
ATOM 760 C CA . PHE A 1 95 ? 2.379 10.467 -24.348 1.00 68.44 95 PHE A CA 1
ATOM 761 C C . PHE A 1 95 ? 2.104 11.094 -25.709 1.00 68.44 95 PHE A C 1
ATOM 763 O O . PHE A 1 95 ? 2.959 11.141 -26.590 1.00 68.44 95 PHE A O 1
ATOM 770 N N . LYS A 1 96 ? 0.881 11.592 -25.860 1.00 68.38 96 LYS A N 1
ATOM 771 C CA . LYS A 1 96 ? 0.458 12.367 -27.021 1.00 68.38 96 LYS A CA 1
ATOM 772 C C . LYS A 1 96 ? 0.458 13.829 -26.633 1.00 68.38 96 LYS A C 1
ATOM 774 O O . LYS A 1 96 ? -0.184 14.185 -25.646 1.00 68.38 96 LYS A O 1
ATOM 779 N N . TYR A 1 97 ? 1.144 14.667 -27.397 1.00 65.50 97 TYR A N 1
ATOM 780 C CA . TYR A 1 97 ? 1.027 16.111 -27.238 1.00 65.50 97 TYR A CA 1
ATOM 781 C C . TYR A 1 97 ? 0.480 16.732 -28.520 1.00 65.50 97 TYR A C 1
ATOM 783 O O . TYR A 1 97 ? 0.887 16.404 -29.635 1.00 65.50 97 TYR A O 1
ATOM 791 N N . THR A 1 98 ? -0.493 17.617 -28.351 1.00 58.84 98 THR A N 1
ATOM 792 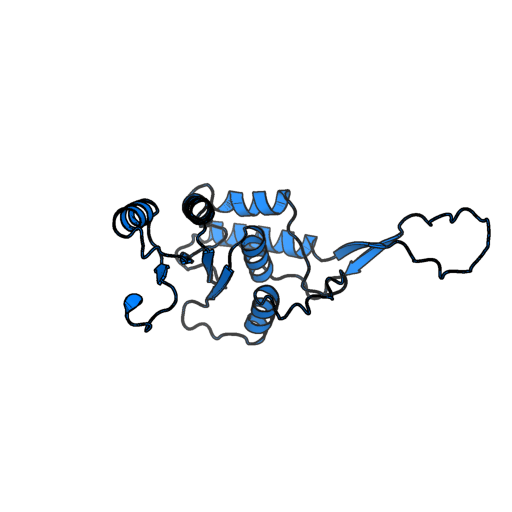C CA . THR A 1 98 ? -0.945 18.540 -29.388 1.00 58.84 98 THR A CA 1
ATOM 793 C C . THR A 1 98 ? -0.184 19.835 -29.180 1.00 58.84 98 THR A C 1
ATOM 795 O O . THR A 1 98 ? -0.342 20.473 -28.139 1.00 58.84 98 THR A O 1
ATOM 798 N N . LEU A 1 99 ? 0.670 20.207 -30.135 1.00 55.88 99 LEU A N 1
ATOM 799 C CA . LEU A 1 99 ? 1.305 21.522 -30.126 1.00 55.88 99 LEU A CA 1
ATOM 800 C C . LEU A 1 99 ? 0.203 22.592 -30.100 1.00 55.88 99 LEU A C 1
ATOM 802 O O . LEU A 1 99 ? -0.653 22.572 -30.990 1.00 55.88 99 LEU A O 1
ATOM 806 N N . PRO A 1 100 ? 0.193 23.524 -29.130 1.00 54.03 100 PRO A N 1
ATOM 807 C CA . PRO A 1 100 ? -0.565 24.745 -29.308 1.00 54.03 100 PRO A CA 1
ATOM 808 C C . PRO A 1 100 ? 0.135 25.498 -30.439 1.00 54.03 100 PRO A C 1
ATOM 810 O O . PRO A 1 100 ? 1.245 25.996 -30.267 1.00 54.03 100 PRO A O 1
ATOM 813 N N . SER A 1 101 ? -0.467 25.520 -31.627 1.00 51.66 101 SER A N 1
ATOM 814 C CA . SER A 1 101 ? -0.080 26.496 -32.640 1.00 51.66 101 SER A CA 1
ATOM 815 C C . SER A 1 101 ? -0.229 27.867 -31.987 1.00 51.66 101 SER A C 1
ATOM 817 O O . SER A 1 101 ? -1.342 28.213 -31.578 1.00 51.66 101 SER A O 1
ATOM 819 N N . GLU A 1 102 ? 0.874 28.598 -31.814 1.00 46.34 102 GLU A N 1
ATOM 820 C CA . GLU A 1 102 ? 0.846 29.981 -31.344 1.00 46.34 102 GLU A CA 1
ATOM 821 C C . GLU A 1 102 ? -0.265 30.735 -32.079 1.00 46.34 102 GLU A C 1
ATOM 823 O O . GLU A 1 102 ? -0.413 30.634 -33.300 1.00 46.34 102 GLU A O 1
ATOM 828 N N . THR A 1 103 ? -1.098 31.432 -31.312 1.00 46.16 103 THR A N 1
ATOM 829 C CA . THR A 1 103 ? -2.222 32.220 -31.808 1.00 46.16 103 THR A CA 1
ATOM 830 C C . THR A 1 103 ? -1.725 33.281 -32.783 1.00 46.16 103 THR A C 1
ATOM 832 O O . THR A 1 103 ? -1.334 34.371 -32.372 1.00 46.16 103 THR A O 1
ATOM 835 N N . VAL A 1 104 ? -1.789 32.992 -34.081 1.00 44.00 104 VAL A N 1
ATOM 836 C CA . VAL A 1 104 ? -1.876 34.037 -35.095 1.00 44.00 104 VAL A CA 1
ATOM 837 C C . VAL A 1 104 ? -3.352 34.386 -35.201 1.00 44.00 104 VAL A C 1
ATOM 839 O O . VAL A 1 104 ? -4.169 33.577 -35.637 1.00 44.00 104 VAL A O 1
ATOM 842 N N . GLN A 1 105 ? -3.698 35.578 -34.726 1.00 49.44 105 GLN A N 1
ATOM 843 C CA . GLN A 1 105 ? -5.020 36.164 -34.878 1.00 49.44 105 GLN A CA 1
ATOM 844 C C . GLN A 1 105 ? -5.304 36.312 -36.379 1.00 49.44 105 GLN A C 1
ATOM 846 O O . GLN A 1 105 ? -4.821 37.235 -37.026 1.00 49.44 105 GLN A O 1
ATOM 851 N N . ALA A 1 106 ? -6.036 35.358 -36.947 1.00 47.97 106 ALA A N 1
ATOM 852 C CA . ALA A 1 106 ? -6.565 35.441 -38.296 1.00 47.97 106 ALA A CA 1
ATOM 853 C C . ALA A 1 106 ? -8.084 35.416 -38.177 1.00 47.97 106 ALA A C 1
ATOM 855 O O . ALA A 1 106 ? -8.701 34.356 -38.040 1.00 47.97 106 ALA A O 1
ATOM 856 N N . ASP A 1 107 ? -8.671 36.612 -38.181 1.00 55.34 107 ASP A N 1
ATOM 857 C CA . ASP A 1 107 ? -10.102 36.800 -38.365 1.00 55.34 107 ASP A CA 1
ATOM 858 C C . ASP A 1 107 ? -10.568 35.897 -39.525 1.00 55.34 107 ASP A C 1
ATOM 860 O O . ASP A 1 107 ? -10.035 35.957 -40.632 1.00 55.34 107 ASP A O 1
ATOM 864 N N . THR A 1 108 ? -11.548 35.027 -39.255 1.00 55.53 108 THR A N 1
ATOM 865 C CA . THR A 1 108 ? -12.268 34.127 -40.189 1.00 55.53 108 THR A CA 1
ATOM 866 C C . THR A 1 108 ? -11.640 32.805 -40.681 1.00 55.53 108 THR A C 1
ATOM 868 O O . THR A 1 108 ? -12.287 32.123 -41.475 1.00 55.53 108 THR A O 1
ATOM 871 N N . ALA A 1 109 ? -10.496 32.325 -40.178 1.00 56.12 109 ALA A N 1
ATOM 872 C CA . ALA A 1 109 ? -9.974 31.003 -40.584 1.00 56.12 109 ALA A CA 1
ATOM 873 C C . ALA A 1 109 ? -10.314 29.869 -39.590 1.00 56.12 109 ALA A C 1
ATOM 875 O O . ALA A 1 109 ? -10.028 29.961 -38.398 1.00 56.12 109 ALA A O 1
ATOM 876 N N . VAL A 1 110 ? -10.892 28.766 -40.085 1.00 56.91 110 VAL A N 1
ATOM 877 C CA . VAL A 1 110 ? -11.079 27.515 -39.323 1.00 56.91 110 VAL A CA 1
ATOM 878 C C . VAL A 1 110 ? -9.706 27.002 -38.874 1.00 56.91 110 VAL A C 1
ATOM 880 O O . VAL A 1 110 ? -8.888 26.618 -39.708 1.00 56.91 110 VAL A O 1
ATOM 883 N N . ALA A 1 111 ? -9.443 26.993 -37.565 1.00 57.09 111 ALA A N 1
ATOM 884 C CA . ALA A 1 111 ? -8.194 26.478 -37.012 1.00 57.09 111 ALA A CA 1
ATOM 885 C C . ALA A 1 111 ? -8.125 24.952 -37.196 1.00 57.09 111 ALA A C 1
ATOM 887 O O . ALA A 1 111 ? -8.849 24.197 -36.545 1.00 57.09 111 ALA A O 1
ATOM 888 N N . VAL A 1 112 ? -7.256 24.490 -38.099 1.00 58.19 112 VAL A N 1
ATOM 889 C CA . VAL A 1 112 ? -6.945 23.066 -38.257 1.00 58.19 112 VAL A CA 1
ATOM 890 C C . VAL A 1 112 ? -5.984 22.677 -37.139 1.00 58.19 112 VAL A C 1
ATOM 892 O O . VAL A 1 112 ? -4.801 23.007 -37.186 1.00 58.19 112 VAL A O 1
ATOM 895 N N . LEU A 1 113 ? -6.496 21.992 -36.115 1.00 58.06 113 LEU A N 1
ATOM 896 C CA . LEU A 1 113 ? -5.660 21.408 -35.067 1.00 58.06 113 LEU A CA 1
ATOM 897 C C . LEU A 1 113 ? -4.797 20.293 -35.686 1.00 58.06 113 LEU A C 1
ATOM 899 O O . LEU A 1 113 ? -5.360 19.356 -36.263 1.00 58.06 113 LEU A O 1
ATOM 903 N N . PRO A 1 114 ? -3.456 20.362 -35.594 1.00 62.12 114 PRO A N 1
ATOM 904 C CA . PRO A 1 114 ? -2.604 19.285 -36.075 1.00 62.12 114 PRO A CA 1
ATOM 905 C C . PRO A 1 114 ? -2.880 17.992 -35.291 1.00 62.12 114 PRO A C 1
ATOM 907 O O . PRO A 1 114 ? -3.236 18.048 -34.107 1.00 62.12 114 PRO A O 1
ATOM 910 N N . PRO A 1 115 ? -2.728 16.817 -35.929 1.00 65.38 115 PRO A N 1
ATOM 911 C CA . PRO A 1 115 ? -2.922 15.546 -35.252 1.00 65.38 115 PRO A CA 1
ATOM 912 C C . PRO A 1 115 ? -1.932 15.408 -34.084 1.00 65.38 115 PRO A C 1
ATOM 914 O O . PRO A 1 115 ? -0.802 15.897 -34.174 1.00 65.38 115 PRO A O 1
ATOM 917 N N . PRO A 1 116 ? -2.337 14.752 -32.983 1.00 66.38 116 PRO A N 1
ATOM 918 C CA . PRO A 1 116 ? -1.467 14.540 -31.835 1.00 66.38 116 PRO A CA 1
ATOM 919 C C . PRO A 1 116 ? -0.197 13.796 -32.254 1.00 66.38 116 PRO A C 1
ATOM 921 O O . PRO A 1 116 ? -0.276 12.769 -32.929 1.00 66.38 116 PRO A O 1
ATOM 924 N N . VAL A 1 117 ? 0.961 14.304 -31.832 1.00 71.06 117 VAL A N 1
ATOM 925 C CA . VAL A 1 117 ? 2.254 13.660 -32.076 1.00 71.06 117 VAL A CA 1
ATOM 926 C C . VAL A 1 117 ? 2.526 12.676 -30.945 1.00 71.06 117 VAL A C 1
ATOM 928 O O . VAL A 1 117 ? 2.459 13.041 -29.767 1.00 71.06 117 VAL A O 1
ATOM 931 N N . ASP A 1 118 ? 2.830 11.432 -31.311 1.00 73.00 118 ASP A N 1
ATOM 932 C CA . ASP A 1 118 ? 3.305 10.419 -30.374 1.00 73.00 118 ASP A CA 1
ATOM 933 C C . ASP A 1 118 ? 4.743 10.750 -29.958 1.00 73.00 118 ASP A C 1
ATOM 935 O O . ASP A 1 118 ? 5.646 10.829 -30.791 1.00 73.00 118 ASP A O 1
ATOM 939 N N . ALA A 1 119 ? 4.959 10.946 -28.659 1.00 68.56 119 ALA A N 1
ATOM 940 C CA . ALA A 1 119 ? 6.275 11.113 -28.061 1.00 68.56 119 ALA A CA 1
ATOM 941 C C . ALA A 1 119 ? 6.535 10.021 -27.025 1.00 68.56 119 ALA A C 1
ATOM 943 O O . ALA A 1 119 ? 5.633 9.556 -26.323 1.00 68.56 119 ALA A O 1
ATOM 944 N N . SER A 1 120 ? 7.800 9.629 -26.917 1.00 68.00 120 SER A N 1
ATOM 945 C CA . SER A 1 120 ? 8.275 8.673 -25.926 1.00 68.00 120 SER A CA 1
ATOM 946 C C . SER A 1 120 ? 9.489 9.235 -25.205 1.00 68.00 120 SER A C 1
ATOM 948 O O . SER A 1 120 ? 10.444 9.660 -25.855 1.00 68.00 120 SER A O 1
ATOM 950 N N . VAL A 1 121 ? 9.471 9.208 -23.875 1.00 68.56 121 VAL A N 1
ATOM 951 C CA . VAL A 1 121 ? 10.609 9.609 -23.041 1.00 68.56 121 VAL A CA 1
ATOM 952 C C . VAL A 1 121 ? 11.075 8.406 -22.235 1.00 68.56 121 VAL A C 1
ATOM 954 O O . VAL A 1 121 ? 10.271 7.738 -21.584 1.00 68.56 121 VAL A O 1
ATOM 957 N N . ALA A 1 122 ? 12.378 8.126 -22.287 1.00 65.94 122 ALA A N 1
ATOM 958 C CA . ALA A 1 122 ? 12.990 7.102 -21.454 1.00 65.94 122 ALA A CA 1
ATOM 959 C C . ALA A 1 122 ? 12.976 7.554 -19.986 1.00 65.94 122 ALA A C 1
ATOM 961 O O . ALA A 1 122 ? 13.456 8.635 -19.642 1.00 65.94 122 ALA A O 1
ATOM 962 N N . MET A 1 123 ? 12.429 6.709 -19.124 1.00 65.94 123 MET A N 1
ATOM 963 C CA . MET A 1 123 ? 12.330 6.915 -17.688 1.00 65.94 123 MET A CA 1
ATOM 964 C C . MET A 1 123 ? 13.570 6.309 -17.035 1.00 65.94 123 MET A C 1
ATOM 966 O O . MET A 1 123 ? 13.627 5.108 -16.778 1.00 65.94 123 MET A O 1
ATOM 970 N N . LEU A 1 124 ? 14.577 7.146 -16.786 1.00 59.19 124 LEU A N 1
ATOM 971 C CA . LEU A 1 124 ? 15.787 6.759 -16.063 1.00 59.19 124 LEU A CA 1
ATOM 972 C C . LEU A 1 124 ? 15.753 7.316 -14.631 1.00 59.19 124 LEU A C 1
ATOM 974 O O . LEU A 1 124 ? 15.363 8.473 -14.452 1.00 59.19 124 LEU A O 1
ATOM 978 N N . PRO A 1 125 ? 16.171 6.537 -13.618 1.00 64.50 125 PRO A N 1
ATOM 979 C CA . PRO A 1 125 ? 16.553 5.119 -13.668 1.00 64.50 125 PRO A CA 1
ATOM 980 C C . PRO A 1 125 ? 15.347 4.164 -13.816 1.00 64.50 125 PRO A C 1
ATOM 982 O O . PRO A 1 125 ? 14.188 4.552 -13.596 1.00 64.50 125 PRO A O 1
ATOM 985 N N . LEU A 1 126 ? 15.642 2.903 -14.185 1.00 65.00 126 LEU A N 1
ATOM 986 C CA . LEU A 1 126 ? 14.670 1.802 -14.181 1.00 65.00 126 LEU A CA 1
ATOM 987 C C . LEU A 1 126 ? 13.990 1.714 -12.818 1.00 65.00 126 LEU A C 1
ATOM 989 O O . LEU A 1 126 ? 14.604 1.966 -11.781 1.00 65.00 126 LEU A O 1
ATOM 993 N N . LYS A 1 127 ? 12.711 1.346 -12.826 1.00 74.50 127 LYS A N 1
ATOM 994 C CA . LYS A 1 127 ? 11.948 1.256 -11.586 1.00 74.50 127 LYS A CA 1
ATOM 995 C C . LYS A 1 127 ? 12.424 0.084 -10.742 1.00 74.50 127 LYS A C 1
ATOM 997 O O . LYS A 1 127 ? 12.774 -0.971 -11.263 1.00 74.50 127 LYS A O 1
ATOM 1002 N N . THR A 1 128 ? 12.430 0.258 -9.429 1.00 79.62 128 THR A N 1
ATOM 1003 C CA . THR A 1 128 ? 12.754 -0.842 -8.518 1.00 79.62 128 THR A CA 1
ATOM 1004 C C . THR A 1 128 ? 11.493 -1.644 -8.186 1.00 79.62 128 THR A C 1
ATOM 1006 O O . THR A 1 128 ? 10.379 -1.106 -8.233 1.00 79.62 128 THR A O 1
ATOM 1009 N N . PRO A 1 129 ? 11.620 -2.927 -7.802 1.00 84.06 129 PRO A N 1
ATOM 1010 C CA . PRO A 1 129 ? 10.484 -3.714 -7.324 1.00 84.06 129 PRO A CA 1
ATOM 1011 C C . PRO A 1 129 ? 9.706 -3.035 -6.187 1.00 84.06 129 PRO A C 1
ATOM 1013 O O . PRO A 1 129 ? 8.477 -3.100 -6.146 1.00 84.06 129 PRO A O 1
ATOM 1016 N N . THR A 1 130 ? 10.403 -2.318 -5.304 1.00 82.12 130 THR A N 1
ATOM 1017 C CA . THR A 1 130 ? 9.804 -1.547 -4.207 1.00 82.12 130 THR A CA 1
ATOM 1018 C C . THR A 1 130 ? 8.919 -0.416 -4.728 1.00 82.12 130 THR A C 1
ATOM 1020 O O . THR A 1 130 ? 7.797 -0.245 -4.256 1.00 82.12 130 THR A O 1
ATOM 1023 N N . GLN A 1 131 ? 9.362 0.313 -5.759 1.00 81.62 131 GLN A N 1
ATOM 1024 C CA . GLN A 1 131 ? 8.555 1.361 -6.393 1.00 81.62 131 GLN A CA 1
ATOM 1025 C C . GLN A 1 131 ? 7.287 0.785 -7.046 1.00 81.62 131 GLN A C 1
ATOM 1027 O O . GLN A 1 131 ? 6.219 1.392 -6.954 1.00 81.62 131 GLN A O 1
ATOM 1032 N N . VAL A 1 132 ? 7.369 -0.409 -7.648 1.00 86.31 132 VAL A N 1
ATOM 1033 C CA . VAL A 1 132 ? 6.201 -1.128 -8.194 1.00 86.31 132 VAL A CA 1
ATOM 1034 C C . VAL A 1 132 ? 5.219 -1.516 -7.084 1.00 86.31 132 VAL A C 1
ATOM 1036 O O . VAL A 1 132 ? 4.018 -1.280 -7.229 1.00 86.31 132 VAL A O 1
ATOM 1039 N N . ALA A 1 133 ? 5.705 -2.050 -5.958 1.00 87.56 133 ALA A N 1
ATOM 1040 C CA . ALA A 1 133 ? 4.862 -2.388 -4.807 1.00 87.56 133 ALA A CA 1
ATOM 1041 C C . ALA A 1 133 ? 4.149 -1.156 -4.233 1.00 87.56 133 ALA A C 1
ATOM 1043 O O . ALA A 1 133 ? 2.934 -1.180 -4.029 1.00 87.56 133 ALA A O 1
ATOM 1044 N N . ILE A 1 134 ? 4.882 -0.060 -4.033 1.00 85.25 134 ILE A N 1
ATOM 1045 C CA . ILE A 1 134 ? 4.328 1.205 -3.541 1.00 85.25 134 ILE A CA 1
ATOM 1046 C C . ILE A 1 134 ? 3.265 1.721 -4.505 1.00 85.25 134 ILE A C 1
ATOM 1048 O O . ILE A 1 134 ? 2.157 2.053 -4.087 1.00 85.25 134 ILE A O 1
ATOM 1052 N N . LYS A 1 135 ? 3.551 1.730 -5.811 1.00 85.31 135 LYS A N 1
ATOM 1053 C CA . LYS A 1 135 ? 2.590 2.200 -6.808 1.00 85.31 135 LYS A CA 1
ATOM 1054 C C . LYS A 1 135 ? 1.309 1.369 -6.811 1.00 85.31 135 LYS A C 1
ATOM 1056 O O . LYS A 1 135 ? 0.213 1.929 -6.879 1.00 85.31 135 LYS A O 1
ATOM 1061 N N . TRP A 1 136 ? 1.444 0.053 -6.686 1.00 88.19 136 TRP A N 1
ATOM 1062 C CA . TRP A 1 136 ? 0.314 -0.858 -6.564 1.00 88.19 136 TRP A CA 1
ATOM 1063 C C . TRP A 1 136 ? -0.546 -0.551 -5.331 1.00 88.19 136 TRP A C 1
ATOM 1065 O O . TRP A 1 136 ? -1.770 -0.503 -5.444 1.00 88.19 136 TRP A O 1
ATOM 1075 N N . LEU A 1 137 ? 0.063 -0.275 -4.174 1.00 88.94 137 LEU A N 1
ATOM 1076 C CA . LEU A 1 137 ? -0.660 0.116 -2.958 1.00 88.94 137 LEU A CA 1
ATOM 1077 C C . LEU A 1 137 ? -1.364 1.478 -3.111 1.00 88.94 137 LEU A C 1
ATOM 1079 O O . LEU A 1 137 ? -2.540 1.592 -2.764 1.00 88.94 137 LEU A O 1
ATOM 1083 N N . LEU A 1 138 ? -0.703 2.480 -3.705 1.00 85.94 138 LEU A N 1
ATOM 1084 C CA . LEU A 1 138 ? -1.295 3.803 -3.958 1.00 85.94 138 LEU A CA 1
ATOM 1085 C C . LEU A 1 138 ? -2.508 3.712 -4.889 1.00 85.94 138 LEU A C 1
ATOM 1087 O O . LEU A 1 138 ? -3.554 4.290 -4.607 1.00 85.94 138 LEU A O 1
ATOM 1091 N N . GLN A 1 139 ? -2.412 2.944 -5.983 1.00 86.19 139 GLN A N 1
ATOM 1092 C CA . GLN A 1 139 ? -3.528 2.754 -6.922 1.00 86.19 139 GLN A CA 1
ATOM 1093 C C . GLN A 1 139 ? -4.709 1.985 -6.315 1.00 86.19 139 GLN A C 1
ATOM 1095 O O . GLN A 1 139 ? -5.806 2.009 -6.872 1.00 86.19 139 GLN A O 1
ATOM 1100 N N . ARG A 1 140 ? -4.512 1.322 -5.171 1.00 88.44 140 ARG A N 1
ATOM 1101 C CA . ARG A 1 140 ? -5.586 0.706 -4.380 1.00 88.44 140 ARG A CA 1
ATOM 1102 C C . ARG A 1 140 ? -6.237 1.673 -3.388 1.00 88.44 140 ARG A C 1
ATOM 1104 O O . ARG A 1 140 ? -7.182 1.263 -2.719 1.00 88.44 140 ARG A O 1
ATOM 1111 N N . GLY A 1 141 ? -5.767 2.919 -3.312 1.00 86.19 141 GLY A N 1
ATOM 1112 C CA . GLY A 1 141 ? -6.285 3.949 -2.411 1.00 86.19 141 GLY A CA 1
ATOM 1113 C C . GLY A 1 141 ? -5.751 3.848 -0.983 1.00 86.19 141 GLY A C 1
ATOM 1114 O O . GLY A 1 141 ? -6.443 4.256 -0.060 1.00 86.19 141 GLY A O 1
ATOM 1115 N N . LEU A 1 142 ? -4.564 3.266 -0.791 1.00 89.50 142 LEU A N 1
ATOM 1116 C CA . LEU A 1 142 ? -3.962 3.083 0.531 1.00 89.50 142 LEU A CA 1
ATOM 1117 C C . LEU A 1 142 ? -2.952 4.195 0.824 1.00 89.50 142 LEU A C 1
ATOM 1119 O O . LEU A 1 142 ? -2.212 4.618 -0.066 1.00 89.50 142 LEU A O 1
ATOM 1123 N N . VAL A 1 143 ? -2.873 4.608 2.087 1.00 88.12 143 VAL A N 1
ATOM 1124 C CA . VAL A 1 143 ? -1.760 5.416 2.602 1.00 88.12 143 VAL A CA 1
ATOM 1125 C C . VAL A 1 143 ? -0.620 4.469 2.945 1.00 88.12 143 VAL A C 1
ATOM 1127 O O . VAL A 1 143 ? -0.861 3.412 3.517 1.00 88.12 143 VAL A O 1
ATOM 1130 N N . ILE A 1 144 ? 0.618 4.809 2.601 1.00 85.50 144 ILE A N 1
ATOM 1131 C CA . ILE A 1 144 ? 1.747 3.882 2.733 1.00 85.50 144 ILE A CA 1
ATOM 1132 C C . ILE A 1 144 ? 2.704 4.372 3.808 1.00 85.50 144 ILE A C 1
ATOM 1134 O O . ILE A 1 144 ? 3.176 5.506 3.759 1.00 85.50 144 ILE A O 1
ATOM 1138 N N . ALA A 1 145 ? 3.025 3.478 4.736 1.00 85.81 145 ALA A N 1
ATOM 1139 C CA . ALA A 1 145 ? 4.148 3.598 5.647 1.00 85.81 145 ALA A CA 1
ATOM 1140 C C . ALA A 1 145 ? 5.206 2.565 5.228 1.00 85.81 145 ALA A C 1
ATOM 1142 O O . ALA A 1 145 ? 4.993 1.368 5.446 1.00 85.81 145 ALA A O 1
ATOM 1143 N N . PRO A 1 146 ? 6.307 2.982 4.582 1.00 80.94 146 PRO A N 1
ATOM 1144 C CA . PRO A 1 146 ? 7.402 2.074 4.281 1.00 80.94 146 PRO A CA 1
ATOM 1145 C C . PRO A 1 146 ? 8.092 1.649 5.580 1.00 80.94 146 PRO A C 1
ATOM 1147 O O . PRO A 1 146 ? 8.342 2.482 6.450 1.00 80.94 146 PRO A O 1
ATOM 1150 N N . ILE A 1 147 ? 8.381 0.358 5.714 1.00 81.06 147 ILE A N 1
ATOM 1151 C CA . ILE A 1 147 ? 9.047 -0.212 6.890 1.00 81.06 147 ILE A CA 1
ATOM 1152 C C . ILE A 1 147 ? 10.277 -0.991 6.438 1.00 81.06 147 ILE A C 1
ATOM 1154 O O . ILE A 1 147 ? 10.244 -1.679 5.420 1.00 81.06 147 ILE A O 1
ATOM 1158 N N . VAL A 1 148 ? 11.359 -0.885 7.198 1.00 75.19 148 VAL A N 1
ATOM 1159 C CA . VAL A 1 148 ? 12.500 -1.794 7.102 1.00 75.19 148 VAL A CA 1
ATOM 1160 C C . VAL A 1 148 ? 12.454 -2.663 8.347 1.00 75.19 148 VAL A C 1
ATOM 1162 O O . VAL A 1 148 ? 12.463 -2.140 9.460 1.00 75.19 148 VAL A O 1
ATOM 1165 N N . ASP A 1 149 ? 12.329 -3.970 8.146 1.00 66.75 149 ASP A N 1
ATOM 1166 C CA . ASP A 1 149 ? 12.335 -4.945 9.230 1.00 66.75 149 ASP A CA 1
ATOM 1167 C C . ASP A 1 149 ? 13.769 -5.473 9.416 1.00 66.75 149 ASP A C 1
ATOM 1169 O O . ASP A 1 149 ? 14.427 -5.834 8.442 1.00 66.75 149 ASP A O 1
ATOM 1173 N N . GLY A 1 150 ? 14.243 -5.538 10.664 1.00 64.06 150 GLY A N 1
ATOM 1174 C CA . GLY A 1 150 ? 15.558 -6.087 11.026 1.00 64.06 150 GLY A CA 1
ATOM 1175 C C . GLY A 1 150 ? 16.678 -5.052 11.195 1.00 64.06 150 GLY A C 1
ATOM 1176 O O . GLY A 1 150 ? 16.432 -3.850 11.266 1.00 64.06 150 GLY A O 1
ATOM 1177 N N . ASP A 1 151 ? 17.915 -5.551 11.278 1.00 61.72 151 ASP A N 1
ATOM 1178 C CA . ASP A 1 151 ? 19.146 -4.756 11.444 1.00 61.72 151 ASP A CA 1
ATOM 1179 C C . ASP A 1 151 ? 19.791 -4.370 10.096 1.00 61.72 151 ASP A C 1
ATOM 1181 O O . ASP A 1 151 ? 20.940 -3.922 10.053 1.00 61.72 151 ASP A O 1
ATOM 1185 N N . GLU A 1 152 ? 19.089 -4.566 8.972 1.00 60.34 152 GLU A N 1
ATOM 1186 C CA . GLU A 1 152 ? 19.612 -4.154 7.669 1.00 60.34 152 GLU A CA 1
ATOM 1187 C C . GLU A 1 152 ? 19.736 -2.622 7.612 1.00 60.34 152 GLU A C 1
ATOM 1189 O O . GLU A 1 152 ? 18.769 -1.904 7.891 1.00 60.34 152 GLU A O 1
ATOM 1194 N N . PRO A 1 153 ? 20.922 -2.087 7.264 1.00 57.03 153 PRO A N 1
ATOM 1195 C CA . PRO A 1 153 ? 21.127 -0.652 7.228 1.00 57.03 153 PRO A CA 1
ATOM 1196 C C . PRO A 1 153 ? 20.263 -0.024 6.133 1.00 57.03 153 PRO A C 1
ATOM 1198 O O . PRO A 1 153 ? 20.296 -0.433 4.971 1.00 57.03 153 PRO A O 1
ATOM 1201 N N . TYR A 1 154 ? 19.516 1.013 6.508 1.00 66.44 154 TYR A N 1
ATOM 1202 C CA . TYR A 1 154 ? 18.839 1.897 5.567 1.00 66.44 154 TYR A CA 1
ATOM 1203 C C . TYR A 1 154 ? 19.862 2.452 4.571 1.00 66.44 154 TYR A C 1
ATOM 1205 O O . TYR A 1 154 ? 20.895 2.984 4.980 1.00 66.44 154 TYR A O 1
ATOM 1213 N N . SER A 1 155 ? 19.577 2.367 3.271 1.00 70.44 155 SER A N 1
ATOM 1214 C CA . SER A 1 155 ? 20.268 3.214 2.301 1.00 7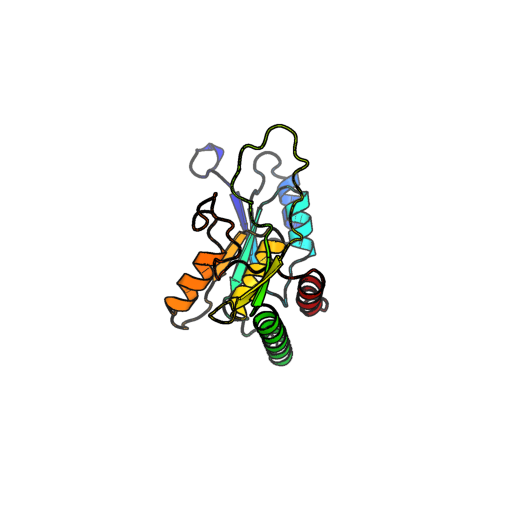0.44 155 SER A CA 1
ATOM 1215 C C . SER A 1 155 ? 19.455 4.489 2.096 1.00 70.44 155 SER A C 1
ATOM 1217 O O . SER A 1 155 ? 18.255 4.437 1.806 1.00 70.44 155 SER A O 1
ATOM 1219 N N . ASP A 1 156 ? 20.106 5.642 2.248 1.00 69.81 156 ASP A N 1
ATOM 1220 C CA . ASP A 1 156 ? 19.469 6.956 2.087 1.00 69.81 156 ASP A CA 1
ATOM 1221 C C . ASP A 1 156 ? 18.808 7.105 0.706 1.00 69.81 156 ASP A C 1
ATOM 1223 O O . ASP A 1 156 ? 17.742 7.706 0.575 1.00 69.81 156 ASP A O 1
ATOM 1227 N N . GLU A 1 157 ? 19.395 6.478 -0.317 1.00 68.00 157 GLU A N 1
ATOM 1228 C CA . GLU A 1 157 ? 18.868 6.434 -1.683 1.00 68.00 157 GLU A CA 1
ATOM 1229 C C . GLU A 1 157 ? 17.508 5.721 -1.761 1.00 68.00 157 GLU A C 1
ATOM 1231 O O . GLU A 1 157 ? 16.564 6.249 -2.350 1.00 68.00 157 GLU A O 1
ATOM 1236 N N . ASN A 1 158 ? 17.360 4.565 -1.100 1.00 69.62 158 ASN A N 1
ATOM 1237 C CA . ASN A 1 158 ? 16.094 3.828 -1.088 1.00 69.62 158 ASN A CA 1
ATOM 1238 C C . ASN A 1 158 ? 15.005 4.607 -0.345 1.00 69.62 158 ASN A C 1
ATOM 1240 O O . ASN A 1 158 ? 13.848 4.607 -0.763 1.00 69.62 158 ASN A O 1
ATOM 1244 N N . VAL A 1 159 ? 15.360 5.282 0.752 1.00 70.88 159 VAL A N 1
ATOM 1245 C CA . VAL A 1 159 ? 14.413 6.098 1.524 1.00 70.88 159 VAL A CA 1
ATOM 1246 C C . VAL A 1 159 ? 13.942 7.296 0.701 1.00 70.88 159 VAL A C 1
ATOM 1248 O O . VAL A 1 159 ? 12.739 7.558 0.656 1.00 70.88 159 VAL A O 1
ATOM 1251 N N . ALA A 1 160 ? 14.854 7.987 0.013 1.00 67.81 160 ALA A N 1
ATOM 1252 C CA . ALA A 1 160 ? 14.522 9.117 -0.850 1.00 67.81 160 ALA A CA 1
ATOM 1253 C C . ALA A 1 160 ? 13.575 8.708 -1.992 1.00 67.81 160 ALA A C 1
ATOM 1255 O O . ALA A 1 160 ? 12.551 9.360 -2.211 1.00 67.81 160 ALA A O 1
ATOM 1256 N N . ASP A 1 161 ? 13.860 7.594 -2.667 1.00 69.25 161 ASP A N 1
ATOM 1257 C CA . ASP A 1 161 ? 13.031 7.073 -3.757 1.00 69.25 161 ASP A CA 1
ATOM 1258 C C . ASP A 1 161 ? 11.621 6.690 -3.299 1.00 69.25 161 ASP A C 1
ATOM 1260 O O . ASP A 1 161 ? 10.627 6.955 -3.981 1.00 69.25 161 ASP A O 1
ATOM 1264 N N . VAL A 1 162 ? 11.526 6.067 -2.128 1.00 70.00 162 VAL A N 1
ATOM 1265 C CA . VAL A 1 162 ? 10.259 5.638 -1.540 1.00 70.00 162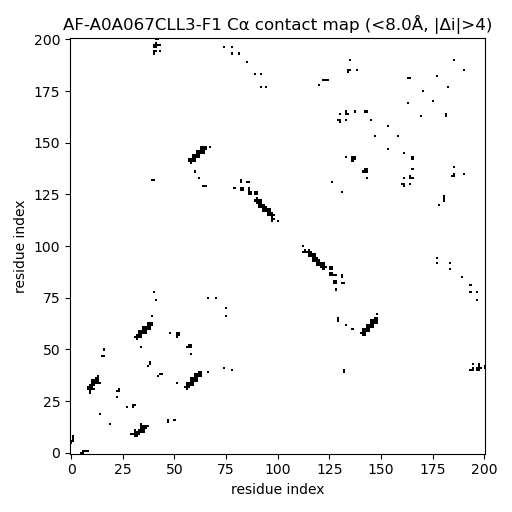 VAL A CA 1
ATOM 1266 C C . VAL A 1 162 ? 9.448 6.839 -1.042 1.00 70.00 162 VAL A C 1
ATOM 1268 O O . VAL A 1 162 ? 8.245 6.911 -1.294 1.00 70.00 162 VAL A O 1
ATOM 1271 N N . PHE A 1 163 ? 10.091 7.810 -0.391 1.00 68.19 163 PHE A N 1
ATOM 1272 C CA . PHE A 1 163 ? 9.443 9.019 0.120 1.00 68.19 163 PHE A CA 1
ATOM 1273 C C . PHE A 1 163 ? 8.886 9.905 -1.004 1.00 68.19 163 PHE A C 1
ATOM 1275 O O . PHE A 1 163 ? 7.772 10.424 -0.898 1.00 68.19 163 PHE A O 1
ATOM 1282 N N . CYS A 1 164 ? 9.610 10.015 -2.123 1.00 64.25 164 CYS A N 1
ATOM 1283 C CA . CYS A 1 164 ? 9.152 10.726 -3.319 1.00 64.25 164 CYS A CA 1
ATOM 1284 C C . CYS A 1 164 ? 7.849 10.159 -3.906 1.00 64.25 164 CYS A C 1
ATOM 1286 O O . CYS A 1 164 ? 7.110 10.887 -4.569 1.00 64.25 164 CYS A O 1
ATOM 1288 N N . LEU A 1 165 ? 7.555 8.876 -3.678 1.00 64.12 165 LEU A N 1
ATOM 1289 C CA . LEU A 1 165 ? 6.333 8.234 -4.162 1.00 64.12 165 LEU A CA 1
ATOM 1290 C C . LEU A 1 165 ? 5.150 8.371 -3.201 1.00 64.12 165 LEU A C 1
ATOM 1292 O O . LEU A 1 165 ? 4.007 8.341 -3.652 1.00 64.12 165 LEU A O 1
ATOM 1296 N N . THR A 1 166 ? 5.397 8.477 -1.895 1.00 60.00 166 THR A N 1
ATOM 1297 C CA . THR A 1 166 ? 4.344 8.427 -0.870 1.00 60.00 166 THR A CA 1
ATOM 1298 C C . THR A 1 166 ? 3.862 9.801 -0.411 1.00 60.00 166 THR A C 1
ATOM 1300 O O . THR A 1 166 ? 2.749 9.901 0.110 1.00 60.00 166 THR A O 1
ATOM 1303 N N . HIS A 1 167 ? 4.648 10.868 -0.593 1.00 55.69 167 HIS A N 1
ATOM 1304 C CA . HIS A 1 167 ? 4.318 12.177 -0.033 1.00 55.69 167 HIS A CA 1
ATOM 1305 C C . HIS A 1 167 ? 3.433 13.040 -0.960 1.00 55.69 167 HIS A C 1
ATOM 1307 O O . HIS A 1 167 ? 3.881 13.455 -2.033 1.00 55.69 167 HIS A O 1
ATOM 1313 N N . PRO A 1 168 ? 2.216 13.436 -0.530 1.00 48.62 168 PRO A N 1
ATOM 1314 C CA . PRO A 1 168 ? 1.290 14.211 -1.358 1.00 48.62 168 PRO A CA 1
ATOM 1315 C C . PRO A 1 168 ? 1.782 15.632 -1.679 1.00 48.62 168 PRO A C 1
ATOM 1317 O O . PRO A 1 168 ? 1.327 16.203 -2.662 1.00 48.62 168 PRO A O 1
ATOM 1320 N N . PHE A 1 169 ? 2.717 16.194 -0.898 1.00 41.66 169 PHE A N 1
ATOM 1321 C CA . PHE A 1 169 ? 3.285 17.537 -1.120 1.00 41.66 169 PHE A CA 1
ATOM 1322 C C . PHE A 1 169 ? 4.706 17.539 -1.707 1.00 41.66 169 PHE A C 1
ATOM 1324 O O . PHE A 1 169 ? 5.302 18.600 -1.839 1.00 41.66 169 PHE A O 1
ATOM 1331 N N . VAL A 1 170 ? 5.274 16.374 -2.055 1.00 46.50 170 VAL A N 1
ATOM 1332 C CA . VAL A 1 170 ? 6.405 16.341 -3.014 1.00 46.50 170 VAL A CA 1
ATOM 1333 C C . VAL A 1 170 ? 5.866 16.526 -4.444 1.00 46.50 170 VAL A C 1
ATOM 1335 O O . VAL A 1 170 ? 6.586 16.904 -5.369 1.00 46.50 170 VAL A O 1
ATOM 1338 N N . HIS A 1 171 ? 4.554 16.358 -4.617 1.00 45.25 171 HIS A N 1
ATOM 1339 C CA . HIS A 1 171 ? 3.821 16.913 -5.737 1.00 45.25 171 HIS A CA 1
ATOM 1340 C C . HIS A 1 171 ? 3.569 18.400 -5.478 1.00 45.25 171 HIS A C 1
ATOM 1342 O O . HIS A 1 171 ? 2.627 18.771 -4.780 1.00 45.25 171 HIS A O 1
ATOM 1348 N N . ASP A 1 172 ? 4.367 19.270 -6.096 1.00 37.28 172 ASP A N 1
ATOM 1349 C CA . ASP A 1 172 ? 3.840 20.570 -6.504 1.00 37.28 172 ASP A CA 1
ATOM 1350 C C . ASP A 1 172 ? 2.528 20.301 -7.244 1.00 37.28 172 ASP A C 1
ATOM 1352 O O . ASP A 1 172 ? 2.527 19.727 -8.339 1.00 37.28 172 ASP A O 1
ATOM 1356 N N . VAL A 1 173 ? 1.415 20.692 -6.625 1.00 36.94 173 VAL A N 1
ATOM 1357 C CA . VAL A 1 173 ? 0.025 20.379 -7.003 1.00 36.94 173 VAL A CA 1
ATOM 1358 C C . VAL A 1 173 ? -0.342 20.868 -8.424 1.00 36.94 173 VAL A C 1
ATOM 1360 O O . VAL A 1 173 ? -1.427 20.594 -8.920 1.00 36.94 173 VAL A O 1
ATOM 1363 N N . ALA A 1 174 ? 0.578 21.518 -9.143 1.00 34.44 174 ALA A N 1
ATOM 1364 C CA . ALA A 1 174 ? 0.399 22.017 -10.506 1.00 34.44 174 ALA A CA 1
ATOM 1365 C C . ALA A 1 174 ? 1.386 21.451 -11.552 1.00 34.44 174 ALA A C 1
ATOM 1367 O O . ALA A 1 174 ? 1.401 21.927 -12.683 1.00 34.44 174 ALA A O 1
ATOM 1368 N N . SER A 1 175 ? 2.205 20.441 -11.229 1.00 36.25 175 SER A N 1
ATOM 1369 C CA . SER A 1 175 ? 3.157 19.852 -12.192 1.00 36.25 175 SER A CA 1
ATOM 1370 C C . SER A 1 175 ? 2.999 18.338 -12.343 1.00 36.25 175 SER A C 1
ATOM 1372 O O . SER A 1 175 ? 3.948 17.568 -12.206 1.00 36.25 175 SER A O 1
ATOM 1374 N N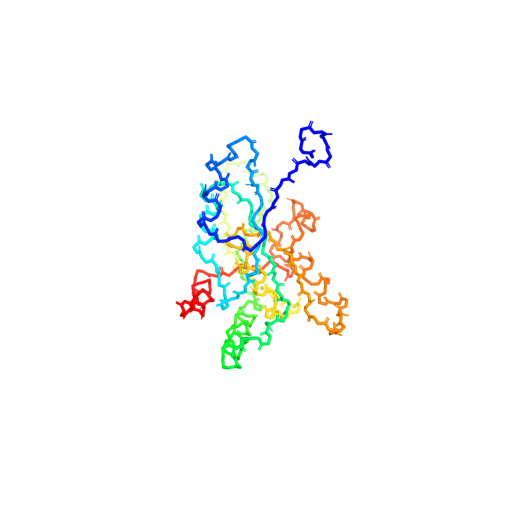 . ALA A 1 176 ? 1.789 17.901 -12.697 1.00 42.97 176 ALA A N 1
ATOM 1375 C CA . ALA A 1 176 ? 1.554 16.608 -13.343 1.00 42.97 176 ALA A CA 1
ATOM 1376 C C . ALA A 1 176 ? 2.145 16.617 -14.770 1.00 42.97 176 ALA A C 1
ATOM 1378 O O . ALA A 1 176 ? 1.436 16.454 -15.759 1.00 42.97 176 ALA A O 1
ATOM 1379 N N . ALA A 1 177 ? 3.441 16.903 -14.881 1.00 40.53 177 ALA A N 1
ATOM 1380 C CA . ALA A 1 177 ? 4.163 16.819 -16.131 1.00 40.53 177 ALA A CA 1
ATOM 1381 C C . ALA A 1 177 ? 4.534 15.341 -16.350 1.00 40.53 177 ALA A C 1
ATOM 1383 O O . ALA A 1 177 ? 5.254 14.784 -15.516 1.00 40.53 177 ALA A O 1
ATOM 1384 N N . PRO A 1 178 ? 4.122 14.721 -17.473 1.00 44.09 178 PRO A N 1
ATOM 1385 C CA . PRO A 1 178 ? 4.517 13.357 -17.835 1.00 44.09 178 PRO A CA 1
ATOM 1386 C C . PRO A 1 178 ? 6.042 13.159 -17.955 1.00 44.09 178 PRO A C 1
ATOM 1388 O O . PRO A 1 178 ? 6.507 12.049 -18.167 1.00 44.09 178 PRO A O 1
ATOM 1391 N N . SER A 1 179 ? 6.832 14.228 -17.836 1.00 40.50 179 SER A N 1
ATOM 1392 C CA . SER A 1 179 ? 8.292 14.237 -17.899 1.00 40.50 179 SER A CA 1
ATOM 1393 C C . SER A 1 179 ? 8.999 14.002 -16.558 1.00 40.50 179 SER A C 1
ATOM 1395 O O . SER A 1 179 ? 10.226 13.923 -16.545 1.00 40.50 179 SER A O 1
ATOM 1397 N N . LYS A 1 180 ? 8.285 13.907 -15.423 1.00 46.72 180 LYS A N 1
ATOM 1398 C CA . LYS A 1 180 ? 8.929 13.635 -14.124 1.00 46.72 180 LYS A CA 1
ATOM 1399 C C . LYS A 1 180 ? 9.081 12.121 -13.888 1.00 46.72 180 LYS A C 1
ATOM 1401 O O . LYS A 1 180 ? 8.098 11.388 -13.993 1.00 46.72 180 LYS A O 1
ATOM 1406 N N . PRO A 1 181 ? 10.273 11.642 -13.479 1.00 46.44 181 PRO A N 1
ATOM 1407 C CA . PRO A 1 181 ? 10.676 10.230 -13.526 1.00 46.44 181 PRO A CA 1
ATOM 1408 C C . PRO A 1 181 ? 9.870 9.285 -12.621 1.00 46.44 181 PRO A C 1
ATOM 1410 O O . PRO A 1 181 ? 10.024 8.073 -12.729 1.00 46.44 181 PRO A O 1
ATOM 1413 N N . PHE A 1 182 ? 9.002 9.793 -11.747 1.00 50.16 182 PHE A N 1
ATOM 1414 C CA . PHE A 1 182 ? 8.261 8.999 -10.760 1.00 50.16 182 PHE A CA 1
ATOM 1415 C C . PHE A 1 182 ? 6.805 8.707 -11.156 1.00 50.16 182 PHE A C 1
ATOM 1417 O O . PHE A 1 182 ? 6.120 7.935 -10.484 1.00 50.16 182 PHE A O 1
ATOM 1424 N N . GLN A 1 183 ? 6.310 9.286 -12.254 1.00 60.81 183 GLN A N 1
ATOM 1425 C CA . GLN A 1 183 ? 4.948 9.047 -12.724 1.00 60.81 183 GLN A CA 1
ATOM 1426 C C . GLN A 1 183 ? 4.911 7.854 -13.682 1.00 60.81 183 GLN A C 1
ATOM 1428 O O . GLN A 1 183 ? 4.995 8.002 -14.893 1.00 60.81 183 GLN A O 1
ATOM 1433 N N . PHE A 1 184 ? 4.736 6.654 -13.136 1.00 69.69 184 PHE A N 1
ATOM 1434 C CA . PHE A 1 184 ? 4.200 5.533 -13.908 1.00 69.69 184 PHE A CA 1
ATOM 1435 C C . PHE A 1 184 ? 2.909 5.039 -13.263 1.00 69.69 184 PHE A C 1
ATOM 1437 O O . PHE A 1 184 ? 2.674 5.247 -12.068 1.00 69.69 184 PHE A O 1
ATOM 1444 N N . ILE A 1 185 ? 2.017 4.482 -14.072 1.00 78.19 185 ILE A N 1
ATOM 1445 C CA . ILE A 1 185 ? 0.708 3.981 -13.655 1.00 78.19 185 ILE A CA 1
ATOM 1446 C C . ILE A 1 185 ? 0.654 2.531 -14.094 1.00 78.19 185 ILE A C 1
ATOM 1448 O O . ILE A 1 185 ? 0.788 2.245 -15.280 1.00 78.19 185 ILE A O 1
ATOM 1452 N N . LEU A 1 186 ? 0.432 1.627 -13.145 1.00 83.62 186 LEU A N 1
ATOM 1453 C CA . LEU A 1 186 ? 0.240 0.223 -13.459 1.00 83.62 186 LEU A CA 1
ATOM 1454 C C . LEU A 1 186 ? -1.055 0.069 -14.248 1.00 83.62 186 LEU A C 1
ATOM 1456 O O . LEU A 1 186 ? -2.121 0.554 -13.847 1.00 83.62 186 LEU A O 1
ATOM 1460 N N . SER A 1 187 ? -0.948 -0.622 -15.372 1.00 86.81 187 SER A N 1
ATOM 1461 C CA . SER A 1 187 ? -2.074 -1.015 -16.197 1.00 86.81 187 SER A CA 1
ATOM 1462 C C . SER A 1 187 ? -2.998 -1.964 -15.433 1.00 86.81 187 SER A C 1
ATOM 1464 O O . SER A 1 187 ? -2.622 -2.625 -14.461 1.00 86.81 187 SER A O 1
ATOM 1466 N N . LYS A 1 188 ? -4.238 -2.092 -15.912 1.00 87.31 188 LYS A N 1
ATOM 1467 C CA . LYS A 1 188 ? -5.211 -3.028 -15.336 1.00 87.31 188 LYS A CA 1
ATOM 1468 C C . LYS A 1 188 ? -4.681 -4.469 -15.310 1.00 87.31 188 LYS A C 1
ATOM 1470 O O . LYS A 1 188 ? -4.930 -5.181 -14.342 1.00 87.31 188 LYS A O 1
ATOM 1475 N N . ALA A 1 189 ? -3.966 -4.889 -16.355 1.00 90.12 189 ALA A N 1
ATOM 1476 C CA . ALA A 1 189 ? -3.398 -6.231 -16.444 1.00 90.12 189 ALA A CA 1
ATOM 1477 C C . ALA A 1 189 ? -2.322 -6.457 -15.372 1.00 90.12 189 ALA A C 1
ATOM 1479 O O . ALA A 1 189 ? -2.355 -7.472 -14.683 1.00 90.12 189 ALA A O 1
ATOM 1480 N N . GLU A 1 190 ? -1.436 -5.483 -15.165 1.00 90.81 190 GLU A N 1
ATOM 1481 C CA . GLU A 1 190 ? -0.384 -5.549 -14.144 1.00 90.81 190 GLU A CA 1
ATOM 1482 C C . GLU A 1 190 ? -0.970 -5.539 -12.731 1.00 90.81 190 GLU A C 1
ATOM 1484 O O . GLU A 1 190 ? -0.590 -6.357 -11.897 1.00 90.81 190 GLU A O 1
ATOM 1489 N N . MET A 1 191 ? -1.969 -4.688 -12.473 1.00 89.38 191 MET A N 1
ATOM 1490 C CA . MET A 1 191 ? -2.685 -4.660 -11.193 1.00 89.38 191 MET A CA 1
ATOM 1491 C C . MET A 1 191 ? -3.323 -6.018 -10.860 1.00 89.38 191 MET A C 1
ATOM 1493 O O . MET A 1 191 ? -3.288 -6.455 -9.706 1.00 89.38 191 MET A O 1
ATOM 1497 N N . LEU A 1 192 ? -3.896 -6.693 -11.865 1.00 90.62 192 LEU A N 1
ATOM 1498 C CA . LEU A 1 192 ? -4.472 -8.030 -11.715 1.00 90.62 192 LEU A CA 1
ATOM 1499 C C . LEU A 1 192 ? -3.396 -9.104 -11.529 1.00 90.62 192 LEU A C 1
ATOM 1501 O O . LEU A 1 192 ? -3.571 -9.967 -10.671 1.00 90.62 192 LEU A O 1
ATOM 1505 N N . ALA A 1 193 ? -2.291 -9.034 -12.275 1.00 90.94 193 ALA A N 1
ATOM 1506 C CA . ALA A 1 193 ? -1.176 -9.971 -12.164 1.00 90.94 193 ALA A CA 1
ATOM 1507 C C . ALA A 1 193 ? -0.542 -9.929 -10.767 1.00 90.94 193 ALA A C 1
ATOM 1509 O O . ALA A 1 193 ? -0.398 -10.969 -10.129 1.00 90.94 193 ALA A O 1
ATOM 1510 N N . ILE A 1 194 ? -0.263 -8.729 -10.245 1.00 90.38 194 ILE A N 1
ATOM 1511 C CA . ILE A 1 194 ? 0.245 -8.544 -8.878 1.00 90.38 194 ILE A CA 1
ATOM 1512 C C . ILE A 1 194 ? -0.777 -9.065 -7.868 1.00 90.38 194 ILE A C 1
ATOM 1514 O O . ILE A 1 194 ? -0.436 -9.801 -6.947 1.00 90.38 194 ILE A O 1
ATOM 1518 N N . GLY A 1 195 ? -2.055 -8.724 -8.058 1.00 86.19 195 GLY A N 1
ATOM 1519 C CA . GLY A 1 195 ? -3.117 -9.190 -7.179 1.00 86.19 195 GLY A CA 1
ATOM 1520 C C . GLY A 1 195 ? -3.234 -10.715 -7.136 1.00 86.19 195 GLY A C 1
ATOM 1521 O O . GLY A 1 195 ? -3.583 -11.247 -6.083 1.00 86.19 195 GLY A O 1
ATOM 1522 N N . ALA A 1 196 ? -2.992 -11.413 -8.246 1.00 87.88 196 ALA A N 1
ATOM 1523 C CA . ALA A 1 196 ? -3.121 -12.864 -8.344 1.00 87.88 196 ALA A CA 1
ATOM 1524 C C . ALA A 1 196 ? -2.062 -13.628 -7.533 1.00 87.88 196 ALA A C 1
ATOM 1526 O O . ALA A 1 196 ? -2.334 -14.753 -7.123 1.00 87.88 196 ALA A O 1
ATOM 1527 N N . LEU A 1 197 ? -0.907 -13.015 -7.250 1.00 86.25 197 LEU A N 1
ATOM 1528 C CA . LEU A 1 197 ? 0.166 -13.646 -6.475 1.00 86.25 197 LEU A CA 1
ATOM 1529 C C . LEU A 1 197 ? -0.292 -14.045 -5.065 1.00 86.25 197 LEU A C 1
ATOM 1531 O O . LEU A 1 197 ? -0.019 -15.151 -4.619 1.00 86.25 197 LEU A O 1
ATOM 1535 N N . GLY A 1 198 ? -1.039 -13.173 -4.388 1.00 72.44 198 GLY A N 1
ATOM 1536 C CA . GLY A 1 198 ? -1.579 -13.431 -3.051 1.00 72.44 198 GLY A CA 1
ATOM 1537 C C . GLY A 1 198 ? -3.009 -13.974 -3.033 1.00 72.44 198 GLY A C 1
ATOM 1538 O O . GLY A 1 198 ? -3.727 -13.726 -2.074 1.00 72.44 198 GLY A O 1
ATOM 1539 N N . ALA A 1 199 ? -3.487 -14.612 -4.109 1.00 63.97 199 ALA A N 1
ATOM 1540 C CA . ALA A 1 199 ? -4.848 -15.164 -4.162 1.00 63.97 199 ALA A CA 1
ATOM 1541 C C . ALA A 1 199 ? -4.989 -16.541 -3.484 1.00 63.97 199 ALA A C 1
ATOM 1543 O O . ALA A 1 199 ? -6.112 -16.979 -3.247 1.00 63.97 199 ALA A O 1
ATOM 1544 N N . TYR A 1 200 ? -3.870 -17.210 -3.194 1.00 49.50 200 TYR A N 1
ATOM 1545 C CA . TYR A 1 200 ? -3.823 -18.544 -2.582 1.00 49.50 200 TYR A CA 1
ATOM 1546 C C . TYR A 1 200 ? -3.604 -18.518 -1.058 1.00 49.50 200 TYR A C 1
ATOM 1548 O O . TYR A 1 200 ? -3.432 -19.579 -0.457 1.00 49.50 200 TYR A O 1
ATOM 1556 N N . HIS A 1 201 ? -3.632 -17.330 -0.443 1.00 41.12 201 HIS A N 1
ATOM 1557 C CA . HIS A 1 201 ? -3.471 -17.114 0.995 1.00 41.12 201 HIS A CA 1
ATOM 1558 C C . HIS A 1 201 ? -4.600 -16.253 1.566 1.00 41.12 201 HIS A C 1
ATOM 1560 O O . HIS A 1 201 ? -4.995 -15.263 0.904 1.00 41.12 201 HIS A O 1
#

Foldseek 3Di:
DCVVVPDVAAADEPDDPVVLVVCCVVCVPRHHQEYEYADWLQRHVVVVLVSCVVVNHAYEYAYELQDDPPDDPVLSVVLQVLLQVVLVVQQKDKDWDFDPPPDPPDPPDDDDGDDTDIDIDGQPPGDHSSLVGLLLCVVSVHQYDYDHPDPPDDDPVVVVLSCCSRDPVVPPVPPPDSPDNSDDHDDPVSSVVSNVSNPVD

Sequence (201 aa):
MRNEGLVKRIGVTDFPVVFLEVLFERFPNDRAEILCLSVHPLQPQRHAIRFAHAKQMDVLARCPIALPDTVPFADRERWLQLAASIAVAHHTLHFKYTLPSETVQADTAVAVLPPPVDASVAMLPLKTPTQVAIKWLLQRGLVIAPIVDGDEPYSDENVADVFCLTHPFVHDVASAAPSKPFQFILSKAEMLAIGALGAYH

Radius of gyration: 21.83 Å; Cα contacts (8 Å, |Δi|>4): 232; chains: 1; bounding box: 43×56×68 Å

pLDDT: mean 77.08, std 16.38, range [34.44, 95.44]

Secondary structure (DSSP, 8-state):
-TTTTS-S--EEES--HHHHHHHHHH-SSS---EEEEE-BTTB--HHHHHHHHHTTPEEEEEEESSPPTTS-HHHHHHHHHHHHHHHHHTTEEEEEE---------TT----PPPPEEEEEE-SSPPPHHHHHHHHHHHTT-EEEEE--SSPPPPHHHHHHHHHHH-TTTS-TT---TTSTT-----HHHHHHHHHHTTT-

Solvent-accessible surface area (backbone atoms only — not comparable to full-atom values): 12344 Å² total; per-residue (Å²): 89,58,94,73,67,76,39,94,77,46,65,47,67,75,70,54,62,70,57,53,52,53,46,46,70,75,31,72,89,70,53,66,45,34,42,34,36,79,36,47,61,60,44,60,53,63,66,58,51,54,50,34,52,75,68,72,25,48,40,36,29,39,27,54,69,57,83,62,89,88,57,56,67,70,60,54,50,52,49,52,53,50,31,48,54,50,20,59,66,61,28,52,48,75,47,74,49,64,78,78,74,76,86,71,89,55,90,92,62,84,80,80,77,69,78,64,44,83,44,74,46,78,32,71,73,68,54,49,52,55,56,50,52,51,49,55,42,46,77,71,72,37,46,72,43,81,36,82,82,78,88,71,80,83,52,70,67,61,52,52,60,52,48,66,73,65,42,79,77,74,44,60,93,85,63,92,50,90,84,48,76,80,76,76,77,81,49,74,67,53,54,48,56,48,51,56,65,16,67,88,104